Protein AF-A0A920FIK6-F1 (afdb_monomer_lite)

Secondary structure (DSSP, 8-state):
-PPPPP-PPPP--PPPEEEEEEEEEETT--EEETTEEE-S-EEEEEEEE-TTS-EEEEEEEEEEEPPEEEEEEEEEETT--EEETTEEE-SSEEEEEEEE-TTS-EEEEEEEEEEEPPEEEEEEEEEETT--EEETTEEE-S-EEEEEEE--SSS--EEEEEEEEEEPPPPP-------TT--EEETTEEE-S-S--------------

Foldseek 3Di:
DDDDDDDDDDDDDDDAAEAEEEAEDEQPDWDDDANDTDRDFDWDWDWDQDPVRHIYIYIYGYHYHYAAEEEEEDEDEQPDWDCAQNDTDRDFDWGWDWDQDPVGYIHIYIYGYHYDYAAEEEAEDEDEQPDWDDAPNDTDRDFDWGWDWADDPPDDIHIYIYGYHYDYQD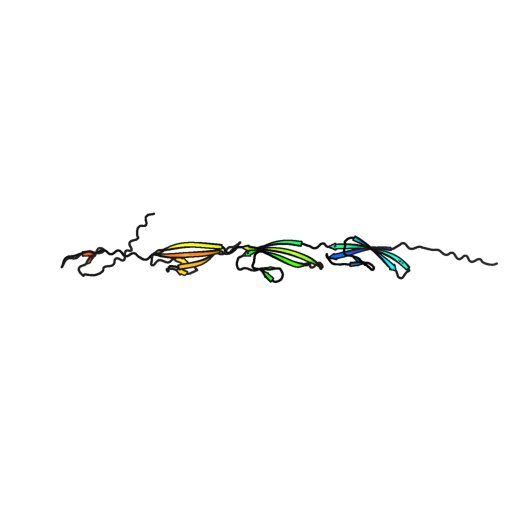DDDDDDDDDQPAFDQDPNDTDRDDDDDDDPPRPPPPPDD

Sequence (209 aa):
MLAIVFVITSLSVDSILMVNDTLSICYGDSALIGSSYYDISGTYNDTTISSAGCDSITYIFLDVQPLSYSLDTIDICYGDSIFLGYGFQSTTGNYLDILTSASGCDSISEIHLNVKPQISHVDSVTICSLDSIYLQGAYRNTTGIYSDTLSSITGCDSILFTHLSVQSVLYGYDTVHACFGDSALVFGTYQQIPGNYYDSQIQLLDVTV

Radius of gyration: 48.15 Å; chains: 1; bounding box: 91×33×167 Å

pLDDT: mean 84.35, std 13.79, range [34.31, 97.69]

Structure (mmCIF, N/CA/C/O backbone):
data_AF-A0A920FIK6-F1
#
_entry.id   AF-A0A920FIK6-F1
#
loop_
_atom_site.group_PDB
_atom_site.id
_atom_site.type_symbol
_atom_site.label_atom_id
_atom_site.label_alt_id
_atom_site.label_comp_id
_atom_site.label_asym_id
_atom_site.label_entity_id
_atom_site.label_seq_id
_atom_site.pdbx_PDB_ins_code
_atom_site.Cartn_x
_atom_site.Cartn_y
_atom_site.Cartn_z
_atom_site.occupancy
_atom_site.B_iso_or_equiv
_atom_site.auth_seq_id
_atom_site.auth_comp_id
_atom_site.auth_asym_id
_atom_site.auth_atom_id
_atom_site.pdbx_PDB_model_num
ATOM 1 N N . MET A 1 1 ? 46.619 22.747 -97.588 1.00 46.31 1 MET A N 1
ATOM 2 C CA . MET A 1 1 ? 47.010 22.989 -96.184 1.00 46.31 1 MET A CA 1
ATOM 3 C C . MET A 1 1 ? 46.091 22.136 -95.322 1.00 46.31 1 MET A C 1
ATOM 5 O O . MET A 1 1 ? 44.907 22.435 -95.275 1.00 46.31 1 MET A O 1
ATOM 9 N N . LEU A 1 2 ? 46.570 21.004 -94.794 1.00 48.12 2 LEU A N 1
ATOM 10 C CA . LEU A 1 2 ? 45.764 20.124 -93.936 1.00 48.12 2 LEU A CA 1
ATOM 11 C C . LEU A 1 2 ? 45.839 20.665 -92.503 1.00 48.12 2 LEU A C 1
ATOM 13 O O . LEU A 1 2 ? 46.938 20.800 -91.969 1.00 48.12 2 LEU A O 1
ATOM 17 N N . ALA A 1 3 ? 44.699 20.998 -91.904 1.00 53.06 3 ALA A N 1
ATOM 18 C CA . ALA A 1 3 ? 44.634 21.374 -90.497 1.00 53.06 3 ALA A CA 1
ATOM 19 C C . ALA A 1 3 ? 44.531 20.099 -89.650 1.00 53.06 3 ALA A C 1
ATOM 21 O O . ALA A 1 3 ? 43.588 19.325 -89.803 1.00 53.06 3 ALA A O 1
ATOM 22 N N . ILE A 1 4 ? 45.512 19.873 -88.777 1.00 69.19 4 ILE A N 1
ATOM 23 C CA . ILE A 1 4 ? 45.443 18.831 -87.751 1.00 69.19 4 ILE A CA 1
ATOM 24 C C . ILE A 1 4 ? 44.557 19.373 -86.630 1.00 69.19 4 ILE A C 1
ATOM 26 O O . ILE A 1 4 ? 44.883 20.387 -86.015 1.00 69.19 4 ILE A O 1
ATOM 30 N N . VAL A 1 5 ? 43.429 18.711 -86.381 1.00 69.62 5 VAL A N 1
ATOM 31 C CA . VAL A 1 5 ? 42.585 18.979 -85.214 1.00 69.62 5 VAL A CA 1
ATOM 32 C C . VAL A 1 5 ? 43.127 18.147 -84.058 1.00 69.62 5 VAL A C 1
ATOM 34 O O . VAL A 1 5 ? 43.121 16.920 -84.119 1.00 69.62 5 VAL A O 1
ATOM 37 N N . PHE A 1 6 ? 43.605 18.812 -83.010 1.00 70.38 6 PHE A N 1
ATOM 38 C CA . PHE A 1 6 ? 43.941 18.155 -81.752 1.00 70.38 6 PHE A CA 1
ATOM 39 C C . PHE A 1 6 ? 42.677 18.051 -80.901 1.00 70.38 6 PHE A C 1
ATOM 41 O O . PHE A 1 6 ? 42.076 19.066 -80.552 1.00 70.38 6 PHE A O 1
ATOM 48 N N . VAL A 1 7 ? 42.275 16.827 -80.565 1.00 77.19 7 VAL A N 1
ATOM 49 C CA . VAL A 1 7 ? 41.270 16.588 -79.526 1.00 77.19 7 VAL A CA 1
ATOM 50 C C . VAL A 1 7 ? 42.015 16.514 -78.201 1.00 77.19 7 VAL A C 1
ATOM 52 O O . VAL A 1 7 ? 42.832 15.619 -77.998 1.00 77.19 7 VAL A O 1
ATOM 55 N N . ILE A 1 8 ? 41.764 17.477 -77.318 1.00 75.06 8 ILE A N 1
ATOM 56 C CA . ILE A 1 8 ? 42.260 17.447 -75.942 1.00 75.06 8 ILE A CA 1
ATOM 57 C C . ILE A 1 8 ? 41.104 16.948 -75.081 1.00 75.06 8 ILE A C 1
ATOM 59 O O . ILE A 1 8 ? 40.060 17.594 -75.013 1.00 75.06 8 ILE A O 1
ATOM 63 N N . THR A 1 9 ? 41.273 15.791 -74.449 1.00 77.00 9 THR A N 1
ATOM 64 C CA . THR A 1 9 ? 40.302 15.249 -73.494 1.00 77.00 9 THR A CA 1
ATOM 65 C C . THR A 1 9 ? 40.820 15.515 -72.087 1.00 77.00 9 THR A C 1
ATOM 67 O O . THR A 1 9 ? 41.886 15.027 -71.718 1.00 77.00 9 THR A O 1
ATOM 70 N N . SER A 1 10 ? 40.090 16.305 -71.303 1.00 74.00 10 SER A N 1
ATOM 71 C CA . SER A 1 10 ? 40.363 16.489 -69.876 1.00 74.00 10 SER A CA 1
ATOM 72 C C . SER A 1 10 ? 39.547 15.485 -69.063 1.00 74.00 10 SER A C 1
ATOM 74 O O . SER A 1 10 ? 38.324 15.460 -69.182 1.00 74.00 10 SER A O 1
ATOM 76 N N . LEU A 1 11 ? 40.217 14.679 -68.240 1.00 75.31 11 LEU A N 1
ATOM 77 C CA . LEU A 1 11 ? 39.599 13.787 -67.259 1.00 75.31 11 LEU A CA 1
ATOM 78 C C . LEU A 1 11 ? 39.617 14.472 -65.888 1.00 75.31 11 LEU A C 1
ATOM 80 O O . LEU A 1 11 ? 40.691 14.812 -65.393 1.00 75.31 11 LEU A O 1
ATOM 84 N N . SER A 1 12 ? 38.450 14.647 -65.274 1.00 71.31 12 SER A N 1
ATOM 85 C CA . SER A 1 12 ? 38.319 14.969 -63.851 1.00 71.31 12 SER A CA 1
ATOM 86 C C . SER A 1 12 ? 37.797 13.741 -63.113 1.00 71.31 12 SER A C 1
ATOM 88 O O . SER A 1 12 ? 36.904 13.056 -63.607 1.00 71.31 12 SER A O 1
ATOM 90 N N . VAL A 1 13 ? 38.372 13.454 -61.949 1.00 70.06 13 VAL A N 1
ATOM 91 C CA . VAL A 1 13 ? 37.896 12.409 -61.040 1.00 70.06 13 VAL A CA 1
ATOM 92 C C . VAL A 1 13 ? 37.261 13.119 -59.857 1.00 70.06 13 VAL A C 1
ATOM 94 O O . VAL A 1 13 ? 37.940 13.893 -59.180 1.00 70.06 13 VAL A O 1
ATOM 97 N N . ASP A 1 14 ? 35.974 12.878 -59.639 1.00 68.00 14 ASP A N 1
ATOM 98 C CA . ASP A 1 14 ? 35.260 13.433 -58.495 1.00 68.00 14 ASP A CA 1
ATOM 99 C C . ASP A 1 14 ? 35.698 12.734 -57.202 1.00 68.00 14 ASP A C 1
ATOM 101 O O . ASP A 1 14 ? 36.048 11.551 -57.182 1.00 68.00 14 ASP A O 1
ATOM 105 N N . SER A 1 15 ? 35.721 13.487 -56.103 1.00 70.00 15 SER A N 1
ATOM 106 C CA . SER A 1 15 ? 36.039 12.952 -54.780 1.00 70.00 15 SER A CA 1
ATOM 107 C C . SER A 1 15 ? 34.902 12.080 -54.253 1.00 70.00 15 SER A C 1
ATOM 109 O O . SER A 1 15 ? 33.733 12.417 -54.434 1.00 70.00 15 SER A O 1
ATOM 111 N N . ILE A 1 16 ? 35.244 11.021 -53.516 1.00 70.31 16 ILE A N 1
ATOM 112 C CA . ILE A 1 16 ? 34.260 10.186 -52.821 1.00 70.31 16 ILE A CA 1
ATOM 113 C C . ILE A 1 16 ? 33.451 11.016 -51.815 1.00 70.31 16 ILE A C 1
ATOM 115 O O . ILE A 1 16 ? 34.015 11.785 -51.031 1.00 70.31 16 ILE A O 1
ATOM 119 N N . LEU A 1 17 ? 32.127 10.864 -51.839 1.00 76.56 17 LEU A N 1
ATOM 120 C CA . LEU A 1 17 ? 31.244 11.503 -50.868 1.00 76.56 17 LEU A CA 1
ATOM 121 C C . LEU A 1 17 ? 31.179 10.640 -49.604 1.00 76.56 17 LEU A C 1
ATOM 123 O O . LEU A 1 17 ? 30.824 9.463 -49.679 1.00 76.56 17 LEU A O 1
ATOM 127 N N . MET A 1 18 ? 31.503 11.235 -48.454 1.00 77.00 18 MET A N 1
ATOM 128 C CA . MET A 1 18 ? 31.360 10.603 -47.140 1.00 77.00 18 MET A CA 1
ATOM 129 C C . MET A 1 18 ? 30.247 11.289 -46.355 1.00 77.00 18 MET A C 1
ATOM 131 O O . MET A 1 18 ? 30.291 12.505 -46.154 1.00 77.00 18 MET A O 1
ATOM 135 N N . VAL A 1 19 ? 29.266 10.508 -45.906 1.00 82.81 19 VAL A N 1
ATOM 136 C CA . VAL A 1 19 ? 28.153 10.979 -45.071 1.00 82.81 19 VAL A CA 1
ATOM 137 C C . VAL A 1 19 ? 28.209 10.251 -43.735 1.00 82.81 19 VAL A C 1
ATOM 139 O O . VAL A 1 19 ? 28.455 9.051 -43.704 1.00 82.81 19 VAL A O 1
ATOM 142 N N . ASN A 1 20 ? 27.983 10.974 -42.640 1.00 85.88 20 ASN A N 1
ATOM 143 C CA . ASN A 1 20 ? 27.848 10.393 -41.308 1.00 85.88 20 ASN A CA 1
ATOM 144 C C . ASN A 1 20 ? 26.383 10.469 -40.887 1.00 85.88 20 ASN A C 1
ATOM 146 O O . ASN A 1 20 ? 25.790 11.546 -40.966 1.00 85.88 20 ASN A O 1
ATOM 150 N N . ASP A 1 21 ? 25.839 9.355 -40.417 1.00 87.94 21 ASP A N 1
ATOM 151 C CA . ASP A 1 21 ? 24.486 9.256 -39.877 1.00 87.94 21 ASP A CA 1
ATOM 152 C C . ASP A 1 21 ? 24.499 8.545 -38.518 1.00 87.94 21 ASP A C 1
ATOM 154 O O . ASP A 1 21 ? 25.433 7.808 -38.187 1.00 87.94 21 ASP A O 1
ATOM 158 N N . THR A 1 22 ? 23.472 8.784 -37.714 1.00 90.19 22 THR A N 1
ATOM 159 C CA . THR A 1 22 ? 23.315 8.197 -36.380 1.00 90.19 22 THR A CA 1
ATOM 160 C C . THR A 1 22 ? 21.971 7.502 -36.290 1.00 90.19 22 THR A C 1
ATOM 162 O O . THR A 1 22 ? 20.936 8.131 -36.509 1.00 90.19 22 THR A O 1
ATOM 165 N N . LEU A 1 23 ? 21.980 6.231 -35.904 1.00 91.06 23 LEU A N 1
ATOM 166 C CA . LEU A 1 23 ? 20.776 5.433 -35.720 1.00 91.06 23 LEU A CA 1
ATOM 167 C C . LEU A 1 23 ? 20.768 4.885 -34.299 1.00 91.06 23 LEU A C 1
ATOM 169 O O . LEU A 1 23 ? 21.773 4.348 -33.847 1.00 91.06 23 LEU A O 1
ATOM 173 N N . SER A 1 24 ? 19.641 5.005 -33.605 1.00 91.44 24 SER A N 1
ATOM 174 C CA . SER A 1 24 ? 19.472 4.442 -32.269 1.00 91.44 24 SER A CA 1
ATOM 175 C C . SER A 1 24 ? 18.361 3.400 -32.280 1.00 91.44 24 SER A C 1
ATOM 177 O O . SER A 1 24 ? 17.312 3.632 -32.884 1.00 91.44 24 SER A O 1
ATOM 179 N N . ILE A 1 25 ? 18.618 2.252 -31.656 1.00 91.69 25 ILE A N 1
ATOM 180 C CA . ILE A 1 25 ? 17.668 1.140 -31.514 1.00 91.69 25 ILE A CA 1
ATOM 181 C C . ILE A 1 25 ? 17.647 0.649 -30.068 1.00 91.69 25 ILE A C 1
ATOM 183 O O . ILE A 1 25 ? 18.573 0.924 -29.304 1.00 91.69 25 ILE A O 1
ATOM 187 N N . CYS A 1 26 ? 16.612 -0.093 -29.690 1.00 90.56 26 CYS A N 1
ATOM 188 C CA . CYS A 1 26 ? 16.473 -0.613 -28.337 1.00 90.56 26 CYS A CA 1
ATOM 189 C C . CYS A 1 26 ? 17.218 -1.935 -28.150 1.00 90.56 26 CYS A C 1
ATOM 191 O O . CYS A 1 26 ? 17.493 -2.665 -29.104 1.00 90.56 26 CYS A O 1
ATOM 193 N N . TYR A 1 27 ? 17.536 -2.269 -26.899 1.00 88.06 27 TYR A N 1
ATOM 194 C CA . TYR A 1 27 ? 18.079 -3.580 -26.564 1.00 88.06 27 TYR A CA 1
ATOM 195 C C . TYR A 1 27 ? 17.144 -4.698 -27.053 1.00 88.06 27 TYR A C 1
ATOM 197 O O . TYR A 1 27 ? 15.976 -4.742 -26.674 1.00 88.06 27 TYR A O 1
ATOM 205 N N . GLY A 1 28 ? 17.678 -5.614 -27.863 1.00 87.81 28 GLY A N 1
ATOM 206 C CA . GLY A 1 28 ? 16.920 -6.717 -28.465 1.00 87.81 28 GLY A CA 1
ATOM 207 C C . GLY A 1 28 ? 16.373 -6.430 -29.869 1.00 87.81 28 GLY A C 1
ATOM 208 O O . GLY A 1 28 ? 15.965 -7.376 -30.544 1.00 87.81 28 GLY A O 1
ATOM 209 N N . ASP A 1 29 ? 16.426 -5.180 -30.335 1.00 91.19 29 ASP A N 1
ATOM 210 C CA . ASP A 1 29 ? 16.104 -4.821 -31.718 1.00 91.19 29 ASP A CA 1
ATOM 211 C C . ASP A 1 29 ? 17.309 -4.996 -32.653 1.00 91.19 29 ASP A C 1
ATOM 213 O O . ASP A 1 29 ? 18.449 -5.203 -32.234 1.00 91.19 29 ASP A O 1
ATOM 217 N N . SER A 1 30 ? 17.055 -4.873 -33.958 1.00 93.38 30 SER A N 1
ATOM 218 C CA . SER A 1 30 ? 18.105 -4.816 -34.974 1.00 93.38 30 SER A CA 1
ATOM 219 C C . SER A 1 30 ? 17.810 -3.760 -36.036 1.00 93.38 30 SER A C 1
ATOM 221 O O . SER A 1 30 ? 16.659 -3.520 -36.408 1.00 93.38 30 SER A O 1
ATOM 223 N N . ALA A 1 31 ? 18.870 -3.142 -36.546 1.00 92.56 31 ALA A N 1
ATOM 224 C CA . ALA A 1 31 ? 18.826 -2.191 -37.645 1.00 92.56 31 ALA A CA 1
ATOM 225 C C . ALA A 1 31 ? 19.321 -2.840 -38.940 1.00 92.56 31 ALA A C 1
ATOM 227 O O . ALA A 1 31 ? 20.362 -3.496 -38.950 1.00 92.56 31 ALA A O 1
ATOM 228 N N . LEU A 1 32 ? 18.608 -2.617 -40.045 1.00 91.75 32 LEU A N 1
ATOM 229 C CA . LEU A 1 32 ? 19.092 -2.976 -41.377 1.00 91.75 32 LEU A CA 1
ATOM 230 C C . LEU A 1 32 ? 20.052 -1.889 -41.875 1.00 91.75 32 LEU A C 1
ATOM 232 O O . LEU A 1 32 ? 19.633 -0.753 -42.093 1.00 91.75 32 LEU A O 1
ATOM 236 N N . ILE A 1 33 ? 21.319 -2.248 -42.081 1.00 90.19 33 ILE A N 1
ATOM 237 C CA . ILE A 1 33 ? 22.345 -1.372 -42.658 1.00 90.19 33 ILE A CA 1
ATOM 238 C C . ILE A 1 33 ? 22.916 -2.072 -43.896 1.00 90.19 33 ILE A C 1
ATOM 240 O O . ILE A 1 33 ? 23.469 -3.173 -43.810 1.00 90.19 33 ILE A O 1
ATOM 244 N N . GLY A 1 34 ? 22.732 -1.466 -45.072 1.00 85.81 34 GLY A N 1
ATOM 245 C CA . GLY A 1 34 ? 22.995 -2.118 -46.352 1.00 85.81 34 GLY A CA 1
ATOM 246 C C . GLY A 1 34 ? 22.129 -3.368 -46.537 1.00 85.81 34 GLY A C 1
ATOM 247 O O . GLY A 1 34 ? 20.912 -3.285 -46.688 1.00 85.81 34 GLY A O 1
ATOM 248 N N . SER A 1 35 ? 22.758 -4.547 -46.539 1.00 86.25 35 SER A N 1
ATOM 249 C CA . SER A 1 35 ? 22.086 -5.853 -46.702 1.00 86.25 35 SER A CA 1
ATOM 250 C C . SER A 1 35 ? 22.110 -6.727 -45.442 1.00 86.25 35 SER A C 1
ATOM 252 O O . SER A 1 35 ? 21.701 -7.887 -45.501 1.00 86.25 35 SER A O 1
ATOM 254 N N . SER A 1 36 ? 22.605 -6.194 -44.322 1.00 91.00 36 SER A N 1
ATOM 255 C CA . SER A 1 36 ? 22.832 -6.945 -43.086 1.00 91.00 36 SER A CA 1
ATOM 256 C C . SER A 1 36 ? 22.111 -6.298 -41.908 1.00 91.00 36 SER A C 1
ATOM 258 O O . SER A 1 36 ? 22.005 -5.075 -41.825 1.00 91.00 36 SER A O 1
ATOM 260 N N . TYR A 1 37 ? 21.631 -7.129 -40.987 1.00 95.06 37 TYR A N 1
ATOM 261 C CA . TYR A 1 37 ? 21.064 -6.677 -39.720 1.00 95.06 37 TYR A CA 1
ATOM 262 C C . TYR A 1 37 ? 22.149 -6.600 -38.650 1.00 95.06 37 TYR A C 1
ATOM 264 O O . TYR A 1 37 ? 22.973 -7.511 -38.540 1.00 95.06 37 TYR A O 1
ATOM 272 N N . TYR A 1 38 ? 22.118 -5.530 -37.862 1.00 94.00 38 TYR A N 1
ATOM 273 C CA . TYR A 1 38 ? 23.041 -5.288 -36.759 1.00 94.00 38 TYR A CA 1
ATOM 274 C C . TYR A 1 38 ? 22.282 -4.947 -35.479 1.00 94.00 38 TYR A C 1
ATOM 276 O O . TYR A 1 38 ? 21.309 -4.195 -35.504 1.00 94.00 38 TYR A O 1
ATOM 284 N N . ASP A 1 39 ? 22.754 -5.503 -34.372 1.00 94.50 39 ASP A N 1
ATOM 285 C CA . ASP A 1 39 ? 22.152 -5.460 -33.035 1.00 94.50 39 ASP A CA 1
ATOM 286 C C . ASP A 1 39 ? 23.175 -5.072 -31.947 1.00 94.50 39 ASP A C 1
ATOM 288 O O . ASP A 1 39 ? 22.902 -5.161 -30.751 1.00 94.50 39 ASP A O 1
ATOM 292 N N . ILE A 1 40 ? 24.372 -4.631 -32.350 1.00 94.62 40 ILE A N 1
ATOM 293 C CA . ILE A 1 40 ? 25.467 -4.230 -31.459 1.00 94.62 40 ILE A CA 1
ATOM 294 C C . ILE A 1 40 ? 25.883 -2.797 -31.798 1.00 94.62 40 ILE A C 1
ATOM 296 O O . ILE A 1 40 ? 26.024 -2.450 -32.969 1.00 94.62 40 ILE A O 1
ATOM 300 N N . SER A 1 41 ? 26.116 -1.965 -30.777 1.00 94.94 41 SER A N 1
ATOM 301 C CA . SER A 1 41 ? 26.589 -0.595 -30.989 1.00 94.94 41 SER A CA 1
ATOM 302 C C . SER A 1 41 ? 27.936 -0.583 -31.709 1.00 94.94 41 SER A C 1
ATOM 304 O O . SER A 1 41 ? 28.869 -1.298 -31.334 1.00 94.94 41 SER A O 1
ATOM 306 N N . GLY A 1 42 ? 28.064 0.261 -32.726 1.00 93.50 42 GLY A N 1
ATOM 307 C CA . GLY A 1 42 ? 29.253 0.281 -33.566 1.00 93.50 42 GLY A CA 1
ATOM 308 C C . GLY A 1 42 ? 29.146 1.252 -34.729 1.00 93.50 42 GLY A C 1
ATOM 309 O O . GLY A 1 42 ? 28.124 1.900 -34.942 1.00 93.50 42 GLY A O 1
ATOM 310 N N . THR A 1 43 ? 30.231 1.357 -35.491 1.00 93.44 43 THR A N 1
ATOM 311 C CA . THR A 1 43 ? 30.242 2.113 -36.743 1.00 93.44 43 THR A CA 1
ATOM 312 C C . THR A 1 43 ? 30.215 1.134 -37.902 1.00 93.44 43 THR A C 1
ATOM 314 O O . THR A 1 43 ? 31.138 0.336 -38.069 1.00 93.44 43 THR A O 1
ATOM 317 N N . TYR A 1 44 ? 29.167 1.223 -38.707 1.00 92.00 44 TYR A N 1
ATOM 318 C CA . TYR A 1 44 ? 28.964 0.415 -39.901 1.00 92.00 44 TYR A CA 1
ATOM 319 C C . TYR A 1 44 ? 29.088 1.295 -41.136 1.00 92.00 44 TYR A C 1
ATOM 321 O O . TYR A 1 44 ? 28.875 2.504 -41.059 1.00 92.00 44 TYR A O 1
ATOM 329 N N . ASN A 1 45 ? 29.455 0.710 -42.270 1.00 87.50 45 ASN A N 1
ATOM 330 C CA . ASN A 1 45 ? 29.497 1.422 -43.535 1.00 87.50 45 ASN A CA 1
ATOM 331 C C . ASN A 1 45 ? 28.543 0.793 -44.546 1.00 87.50 45 ASN A C 1
ATOM 333 O O . ASN A 1 45 ? 28.419 -0.426 -44.630 1.00 87.50 45 ASN A O 1
ATOM 337 N N . ASP A 1 46 ? 27.894 1.646 -45.327 1.00 82.50 46 ASP A N 1
ATOM 338 C CA . ASP A 1 46 ? 27.110 1.238 -46.482 1.00 82.50 46 ASP A CA 1
ATOM 339 C C . ASP A 1 46 ? 27.598 2.003 -47.711 1.00 82.50 46 ASP A C 1
ATOM 341 O O . ASP A 1 46 ? 27.687 3.235 -47.717 1.00 82.50 46 ASP A O 1
ATOM 345 N N . THR A 1 47 ? 27.974 1.255 -48.743 1.00 77.62 47 THR A N 1
ATOM 346 C CA . THR A 1 47 ? 28.396 1.802 -50.031 1.00 77.62 47 THR A CA 1
ATOM 347 C C . THR A 1 47 ? 27.181 1.854 -50.942 1.00 77.62 47 THR A C 1
ATOM 349 O O . THR A 1 47 ? 26.797 0.836 -51.523 1.00 77.62 47 THR A O 1
ATOM 352 N N . THR A 1 48 ? 26.584 3.034 -51.094 1.00 67.38 48 THR A N 1
ATOM 353 C CA . THR A 1 48 ? 25.498 3.228 -52.059 1.00 67.38 48 THR A CA 1
ATOM 354 C C . THR A 1 48 ? 26.057 3.808 -53.355 1.00 67.38 48 THR A C 1
ATOM 356 O O . THR A 1 48 ? 26.776 4.814 -53.369 1.00 67.38 48 THR A O 1
ATOM 359 N N . ILE A 1 49 ? 25.743 3.141 -54.467 1.00 60.84 49 ILE A N 1
ATOM 360 C CA . ILE A 1 49 ? 26.116 3.581 -55.812 1.00 60.84 49 ILE A CA 1
ATOM 361 C C . ILE A 1 49 ? 25.106 4.649 -56.230 1.00 60.84 49 ILE A C 1
ATOM 363 O O . ILE A 1 49 ? 23.914 4.362 -56.370 1.00 60.84 49 ILE A O 1
ATOM 367 N N . SER A 1 50 ? 25.561 5.888 -56.428 1.00 57.25 50 SER A N 1
ATOM 368 C CA . SER A 1 50 ? 24.688 6.930 -56.973 1.00 57.25 50 SER A CA 1
ATOM 369 C C . SER A 1 50 ? 24.324 6.618 -58.429 1.00 57.25 50 SER A C 1
ATOM 371 O O . SER A 1 50 ? 25.098 6.009 -59.170 1.00 57.25 50 SER A O 1
ATOM 373 N N . SER A 1 51 ? 23.165 7.092 -58.893 1.00 54.72 51 SER A N 1
ATOM 374 C CA . SER A 1 51 ? 22.727 6.934 -60.291 1.00 54.72 51 SER A CA 1
ATOM 375 C C . SER A 1 51 ? 23.669 7.585 -61.323 1.00 54.72 51 SER A C 1
ATOM 377 O O . SER A 1 51 ? 23.533 7.323 -62.516 1.00 54.72 51 SER A O 1
ATOM 379 N N . ALA A 1 52 ? 24.633 8.397 -60.871 1.00 59.31 52 ALA A N 1
ATOM 380 C CA . ALA A 1 52 ? 25.685 9.025 -61.669 1.00 59.31 52 ALA A CA 1
ATOM 381 C C . ALA A 1 52 ? 27.000 8.213 -61.731 1.00 59.31 52 ALA A C 1
ATOM 383 O O . ALA A 1 52 ? 27.948 8.649 -62.380 1.00 59.31 52 ALA A O 1
ATOM 384 N N . GLY A 1 53 ? 27.079 7.046 -61.077 1.00 58.41 53 GLY A N 1
ATOM 385 C CA . GLY A 1 53 ? 28.255 6.164 -61.113 1.00 58.41 53 GLY A CA 1
ATOM 386 C C . GLY A 1 53 ? 29.428 6.600 -60.227 1.00 58.41 53 GLY A C 1
ATOM 387 O O . GLY A 1 53 ? 30.493 5.998 -60.308 1.00 58.41 53 GLY A O 1
ATOM 388 N N . CYS A 1 54 ? 29.247 7.624 -59.387 1.00 65.56 54 CYS A N 1
ATOM 389 C CA . CYS A 1 54 ? 30.180 7.941 -58.305 1.00 65.56 54 CYS A CA 1
ATOM 390 C C . CYS A 1 54 ? 29.746 7.203 -57.032 1.00 65.56 54 CYS A C 1
ATOM 392 O O . CYS A 1 54 ? 28.575 7.288 -56.638 1.00 65.56 54 CYS A O 1
ATOM 394 N N . ASP A 1 55 ? 30.680 6.490 -56.407 1.00 70.12 55 ASP A N 1
ATOM 395 C CA . ASP A 1 55 ? 30.447 5.757 -55.164 1.00 70.12 55 ASP A CA 1
ATOM 396 C C . ASP A 1 55 ? 30.318 6.739 -53.988 1.00 70.12 55 ASP A C 1
ATOM 398 O O . ASP A 1 55 ? 31.075 7.708 -53.885 1.00 70.12 55 ASP A O 1
ATOM 402 N N . SER A 1 56 ? 29.368 6.493 -53.085 1.00 74.38 56 SER A N 1
ATOM 403 C CA . SER A 1 56 ? 29.291 7.183 -51.793 1.00 74.38 56 SER A CA 1
ATOM 404 C C . SER A 1 56 ? 29.394 6.177 -50.655 1.00 74.38 56 SER A C 1
ATOM 406 O O . SER A 1 56 ? 28.902 5.052 -50.771 1.00 74.38 56 SER A O 1
ATOM 408 N N . ILE A 1 57 ? 30.060 6.573 -49.571 1.00 82.50 57 ILE A N 1
ATOM 409 C CA . ILE A 1 57 ? 30.173 5.768 -48.352 1.00 82.50 57 ILE A CA 1
ATOM 410 C C . ILE A 1 57 ? 29.413 6.493 -47.249 1.00 82.50 57 ILE A C 1
ATOM 412 O O . ILE A 1 57 ? 29.784 7.603 -46.857 1.00 82.50 57 ILE A O 1
ATOM 416 N N . THR A 1 58 ? 28.379 5.849 -46.726 1.00 85.62 58 THR A N 1
ATOM 417 C CA . THR A 1 58 ? 27.685 6.304 -45.523 1.00 85.62 58 THR A CA 1
ATOM 418 C C . THR A 1 58 ? 28.256 5.561 -44.326 1.00 85.62 58 THR A C 1
ATOM 420 O O . THR A 1 58 ? 28.237 4.333 -44.301 1.00 85.62 58 THR A O 1
ATOM 423 N N . TYR A 1 59 ? 28.757 6.290 -43.333 1.00 88.06 59 TYR A N 1
ATOM 424 C CA . TYR A 1 59 ? 29.107 5.752 -42.024 1.00 88.06 59 TYR A CA 1
ATOM 425 C C . TYR A 1 59 ? 27.919 5.929 -41.085 1.00 88.06 59 TYR A C 1
ATOM 427 O O . TYR A 1 59 ? 27.471 7.049 -40.851 1.00 88.06 59 TYR A O 1
ATOM 435 N N . ILE A 1 60 ? 27.418 4.827 -40.544 1.00 91.38 60 ILE A N 1
ATOM 436 C CA . ILE A 1 60 ? 26.290 4.805 -39.617 1.00 91.38 60 ILE A CA 1
ATOM 437 C C . ILE A 1 60 ? 26.825 4.455 -38.238 1.00 91.38 60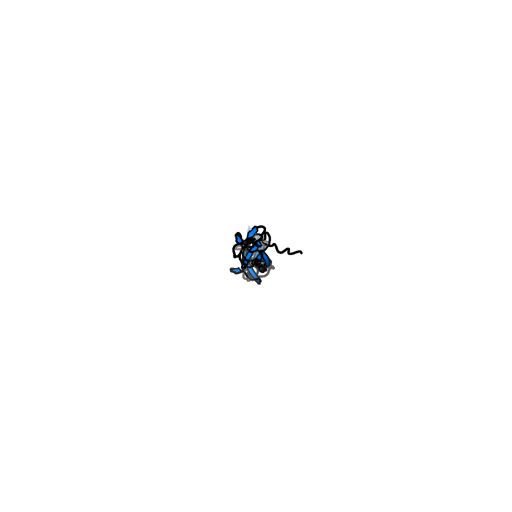 ILE A C 1
ATOM 439 O O . ILE A 1 60 ? 27.370 3.370 -38.025 1.00 91.38 60 ILE A O 1
ATOM 443 N N . PHE A 1 61 ? 26.667 5.380 -37.299 1.00 93.88 61 PHE A N 1
ATOM 444 C CA . PHE A 1 61 ? 26.886 5.130 -35.883 1.00 93.88 61 PHE A CA 1
ATOM 445 C C . PHE A 1 61 ? 25.605 4.530 -35.306 1.00 93.88 61 PHE A C 1
ATOM 447 O O . PHE A 1 61 ? 24.626 5.247 -35.094 1.00 93.88 61 PHE A O 1
ATOM 454 N N . LEU A 1 62 ? 25.608 3.213 -35.102 1.00 94.00 62 LEU A N 1
ATOM 455 C CA . LEU A 1 62 ? 24.519 2.499 -34.450 1.00 94.00 62 LEU A CA 1
ATOM 456 C C . LEU A 1 62 ? 24.712 2.565 -32.933 1.00 94.00 62 LEU A C 1
ATOM 458 O O . LEU A 1 62 ? 25.739 2.116 -32.420 1.00 94.00 62 LEU A O 1
ATOM 462 N N . ASP A 1 63 ? 23.720 3.104 -32.236 1.00 93.06 63 ASP A N 1
ATOM 463 C CA . ASP A 1 63 ? 23.642 3.163 -30.780 1.00 93.06 63 ASP A CA 1
ATOM 464 C C . ASP A 1 63 ? 22.506 2.266 -30.274 1.00 93.06 63 ASP A C 1
ATOM 466 O O . ASP A 1 63 ? 21.325 2.591 -30.407 1.00 93.06 63 ASP A O 1
ATOM 470 N N . VAL A 1 64 ? 22.861 1.115 -29.709 1.00 92.56 64 VAL A N 1
ATOM 471 C CA . VAL A 1 64 ? 21.917 0.200 -29.065 1.00 92.56 64 VAL A CA 1
ATOM 472 C C . VAL A 1 64 ? 21.720 0.643 -27.622 1.00 92.56 64 VAL A C 1
ATOM 474 O O . VAL A 1 64 ? 22.609 0.481 -26.780 1.00 92.56 64 VAL A O 1
ATOM 477 N N . GLN A 1 65 ? 20.549 1.204 -27.334 1.00 89.56 65 GLN A N 1
ATOM 478 C CA . GLN A 1 65 ? 20.204 1.676 -26.001 1.00 89.56 65 GLN A CA 1
ATOM 479 C C . GLN A 1 65 ? 20.078 0.485 -25.046 1.00 89.56 65 GLN A C 1
ATOM 481 O O . GLN A 1 65 ? 19.357 -0.469 -25.352 1.00 89.56 65 GLN A O 1
ATOM 486 N N . PRO A 1 66 ? 20.760 0.506 -23.888 1.00 84.62 66 PRO A N 1
ATOM 487 C CA . PRO A 1 66 ? 20.678 -0.586 -22.933 1.00 84.62 66 PRO A CA 1
ATOM 488 C C . PRO A 1 66 ? 19.270 -0.684 -22.344 1.00 84.62 66 PRO A C 1
ATOM 490 O O . PRO A 1 66 ? 18.571 0.318 -22.184 1.00 84.62 66 PRO A O 1
ATOM 493 N N . LEU A 1 67 ? 18.888 -1.896 -21.944 1.00 85.56 67 LEU A N 1
ATOM 494 C CA . LEU A 1 67 ? 17.669 -2.115 -21.179 1.00 85.56 67 LEU A CA 1
ATOM 495 C C . LEU A 1 67 ? 17.730 -1.322 -19.865 1.00 85.56 67 LEU A C 1
ATOM 497 O O . LEU A 1 67 ? 18.649 -1.501 -19.061 1.00 85.56 67 LEU A O 1
ATOM 501 N N . SER A 1 68 ? 16.749 -0.450 -19.646 1.00 85.81 68 SER A N 1
ATOM 502 C CA . SER A 1 68 ? 16.641 0.311 -18.403 1.00 85.81 68 SER A CA 1
ATOM 503 C C . SER A 1 68 ? 15.978 -0.545 -17.327 1.00 85.81 68 SER A C 1
ATOM 505 O O . SER A 1 68 ? 14.915 -1.117 -17.562 1.00 85.81 68 SER A O 1
ATOM 507 N N . TYR A 1 69 ? 16.609 -0.634 -16.156 1.00 87.31 69 TYR A N 1
ATOM 508 C CA . TYR A 1 69 ? 16.115 -1.402 -15.018 1.00 87.31 69 TYR A CA 1
ATOM 509 C C . TYR A 1 69 ? 16.077 -0.527 -13.762 1.00 87.31 69 TYR A C 1
ATOM 511 O O . TYR A 1 69 ? 17.079 0.111 -13.422 1.00 87.31 69 TYR A O 1
ATOM 519 N N . SER A 1 70 ? 14.932 -0.489 -13.077 1.00 88.69 70 SER A N 1
ATOM 520 C CA . SER A 1 70 ? 14.747 0.252 -11.825 1.00 88.69 70 SER A CA 1
ATOM 521 C C . SER A 1 70 ? 14.263 -0.652 -10.695 1.00 88.69 70 SER A C 1
ATOM 523 O O . SER A 1 70 ? 13.543 -1.620 -10.922 1.00 88.69 70 SER A O 1
ATOM 525 N N . LEU A 1 71 ? 14.670 -0.310 -9.472 1.00 92.19 71 LEU A N 1
ATOM 526 C CA . LEU A 1 71 ? 14.243 -0.959 -8.237 1.00 92.19 71 LEU A CA 1
ATOM 527 C C . LEU A 1 71 ? 13.539 0.066 -7.363 1.00 92.19 71 LEU A C 1
ATOM 529 O O . LEU A 1 71 ? 14.118 1.116 -7.074 1.00 92.19 71 LEU A O 1
ATOM 533 N N . ASP A 1 72 ? 12.330 -0.258 -6.924 1.00 92.44 72 ASP A N 1
ATOM 534 C CA . ASP A 1 72 ? 11.581 0.564 -5.978 1.00 92.44 72 ASP A CA 1
ATOM 535 C C . ASP A 1 72 ? 10.986 -0.289 -4.854 1.00 92.44 72 ASP A C 1
ATOM 537 O O . ASP A 1 72 ? 10.891 -1.517 -4.941 1.00 92.44 72 ASP A O 1
ATOM 541 N N . THR A 1 73 ? 10.614 0.357 -3.756 1.00 95.19 73 THR A N 1
ATOM 542 C CA . THR A 1 73 ? 9.943 -0.280 -2.625 1.00 95.19 73 THR A CA 1
ATOM 543 C C . THR A 1 73 ? 8.707 0.514 -2.257 1.00 95.19 73 THR A C 1
ATOM 545 O O . THR A 1 73 ? 8.784 1.703 -1.953 1.00 95.19 73 THR A O 1
ATOM 548 N N . ILE A 1 74 ? 7.564 -0.167 -2.240 1.00 95.00 74 ILE A N 1
ATOM 549 C CA . ILE A 1 74 ? 6.279 0.429 -1.888 1.00 95.00 74 ILE A CA 1
ATOM 550 C C . ILE A 1 74 ? 5.739 -0.275 -0.651 1.00 95.00 74 ILE A C 1
ATOM 552 O O . ILE A 1 74 ? 5.640 -1.499 -0.612 1.00 95.00 74 ILE A O 1
ATOM 556 N N . ASP A 1 75 ? 5.344 0.515 0.341 1.00 95.38 75 ASP A N 1
ATOM 557 C CA . ASP A 1 75 ? 4.626 0.029 1.510 1.00 95.38 75 ASP A CA 1
ATOM 558 C C . ASP A 1 75 ? 3.118 0.235 1.334 1.00 95.38 75 ASP A C 1
ATOM 560 O O . ASP A 1 75 ? 2.676 1.352 1.055 1.00 95.38 75 ASP A O 1
ATOM 564 N N . ILE A 1 76 ? 2.323 -0.801 1.601 1.00 95.94 76 ILE A N 1
ATOM 565 C CA . ILE A 1 76 ? 0.862 -0.688 1.749 1.00 95.94 76 ILE A CA 1
ATOM 566 C C . ILE A 1 76 ? 0.409 -1.245 3.098 1.00 95.94 76 ILE A C 1
ATOM 568 O O . ILE A 1 76 ? 1.148 -1.983 3.756 1.00 95.94 76 ILE A O 1
ATOM 572 N N . CYS A 1 77 ? -0.800 -0.894 3.528 1.00 95.69 77 CYS A N 1
ATOM 573 C CA . CYS A 1 77 ? -1.370 -1.400 4.769 1.00 95.69 77 CYS A CA 1
ATOM 574 C C . CYS A 1 77 ? -2.100 -2.726 4.569 1.00 95.69 77 CYS A C 1
ATOM 576 O O . CYS A 1 77 ? -2.532 -3.072 3.470 1.00 95.69 77 CYS A O 1
ATOM 578 N N . TYR A 1 78 ? -2.237 -3.493 5.649 1.00 94.19 78 TYR A N 1
ATOM 579 C CA . TYR A 1 78 ? -3.036 -4.710 5.629 1.00 94.19 78 TYR A CA 1
ATOM 580 C C . TYR A 1 78 ? -4.467 -4.416 5.161 1.00 94.19 78 TYR A C 1
ATOM 582 O O . TYR A 1 78 ? -5.144 -3.559 5.724 1.00 94.19 78 TYR A O 1
ATOM 590 N N . GLY A 1 79 ? -4.933 -5.172 4.166 1.00 92.31 79 GLY A N 1
ATOM 591 C CA . GLY A 1 79 ? -6.253 -5.001 3.557 1.00 92.31 79 GLY A CA 1
ATOM 592 C C . GLY A 1 79 ? -6.269 -4.088 2.327 1.00 92.31 79 GLY A C 1
ATOM 593 O O . GLY A 1 79 ? -7.240 -4.142 1.573 1.00 92.31 79 GLY A O 1
ATOM 594 N N . ASP A 1 80 ? -5.199 -3.330 2.079 1.00 95.31 80 ASP A N 1
ATOM 595 C CA . ASP A 1 80 ? -5.059 -2.516 0.872 1.00 95.31 80 ASP A CA 1
ATOM 596 C C . ASP A 1 80 ? -4.523 -3.333 -0.311 1.00 95.31 80 ASP A C 1
ATOM 598 O O . ASP A 1 80 ? -4.056 -4.470 -0.180 1.00 95.31 80 ASP A O 1
ATOM 602 N N . SER A 1 81 ? -4.575 -2.726 -1.498 1.00 96.50 81 SER A N 1
ATOM 603 C CA . SER A 1 81 ? -3.947 -3.266 -2.701 1.00 96.50 81 SER A CA 1
ATOM 604 C C . SER A 1 81 ? -3.423 -2.160 -3.610 1.00 96.50 81 SER A C 1
ATOM 606 O O . SER A 1 81 ? -3.916 -1.031 -3.586 1.00 96.50 81 SER A O 1
ATOM 608 N N . ILE A 1 82 ? -2.437 -2.501 -4.436 1.00 95.44 82 ILE A N 1
ATOM 609 C CA . ILE A 1 82 ? -1.864 -1.621 -5.458 1.00 95.44 82 ILE A CA 1
ATOM 610 C C . ILE A 1 82 ? -1.802 -2.351 -6.799 1.00 95.44 82 ILE A C 1
ATOM 612 O O . ILE A 1 82 ? -1.617 -3.565 -6.842 1.00 95.44 82 ILE A O 1
ATOM 616 N N . PHE A 1 83 ? -1.982 -1.628 -7.903 1.00 93.38 83 PHE A N 1
ATOM 617 C CA . PHE A 1 83 ? -1.884 -2.201 -9.241 1.00 93.38 83 PHE A CA 1
ATOM 618 C C . PHE A 1 83 ? -0.414 -2.314 -9.670 1.00 93.38 83 PHE A C 1
ATOM 620 O O . PHE A 1 83 ? 0.231 -1.294 -9.893 1.00 93.38 83 PHE A O 1
ATOM 627 N N . LEU A 1 84 ? 0.099 -3.543 -9.770 1.00 92.44 84 LEU A N 1
ATOM 628 C CA . LEU A 1 84 ? 1.470 -3.879 -10.170 1.00 92.44 84 LEU A CA 1
ATOM 629 C C . LEU A 1 84 ? 1.462 -5.110 -11.086 1.00 92.44 84 LEU A C 1
ATOM 631 O O . LEU A 1 84 ? 0.755 -6.087 -10.811 1.00 92.44 84 LEU A O 1
ATOM 635 N N . GLY A 1 85 ? 2.265 -5.089 -12.154 1.00 84.19 85 GLY A N 1
ATOM 636 C CA . GLY A 1 85 ? 2.428 -6.243 -13.048 1.00 84.19 85 GLY A 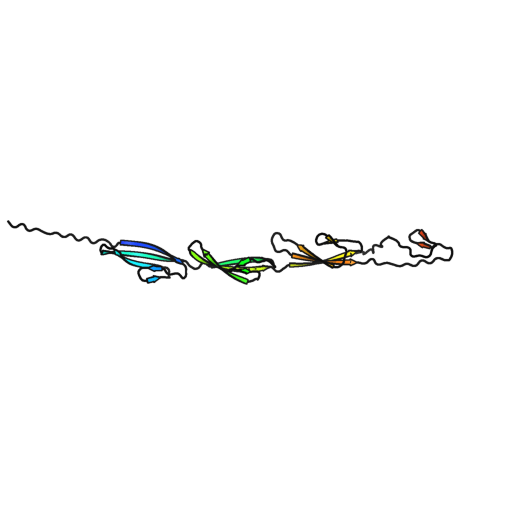CA 1
ATOM 637 C C . GLY A 1 85 ? 1.102 -6.727 -13.645 1.00 84.19 85 GLY A C 1
ATOM 638 O O . GLY A 1 85 ? 0.801 -7.920 -13.620 1.00 84.19 85 GLY A O 1
ATOM 639 N N . TYR A 1 86 ? 0.284 -5.788 -14.136 1.00 85.12 86 TYR A N 1
ATOM 640 C CA . TYR A 1 86 ? -1.036 -6.023 -14.744 1.00 85.12 86 TYR A CA 1
ATOM 641 C C . TYR A 1 86 ? -2.142 -6.547 -13.805 1.00 85.12 86 TYR A C 1
ATOM 643 O O . TYR A 1 86 ? -3.186 -6.997 -14.283 1.00 85.12 86 TYR A O 1
ATOM 651 N N . GLY A 1 87 ? -1.968 -6.468 -12.482 1.00 92.75 87 GLY A N 1
ATOM 652 C CA . GLY A 1 87 ? -2.995 -6.880 -11.522 1.00 92.75 87 GLY A CA 1
ATOM 653 C C . GLY A 1 87 ? -2.927 -6.137 -10.191 1.00 92.75 87 GLY A C 1
ATOM 654 O O . GLY A 1 87 ? -1.925 -5.515 -9.862 1.00 92.75 87 GLY A O 1
ATOM 655 N N . PHE A 1 88 ? -4.004 -6.204 -9.407 1.00 96.25 88 PHE A N 1
ATOM 656 C CA . PHE A 1 88 ? -3.985 -5.714 -8.028 1.00 96.25 88 PHE A CA 1
ATOM 657 C C . PHE A 1 88 ? -3.278 -6.717 -7.120 1.00 96.25 88 PHE A C 1
ATOM 659 O O . PHE A 1 88 ? -3.633 -7.895 -7.093 1.00 96.25 88 PHE A O 1
ATOM 666 N N . GLN A 1 89 ? -2.303 -6.225 -6.365 1.00 97.00 89 GLN A N 1
ATOM 667 C CA . GLN A 1 89 ? -1.466 -6.996 -5.460 1.00 97.00 89 GLN A CA 1
ATOM 668 C C . GLN A 1 89 ? -1.710 -6.552 -4.024 1.00 97.00 89 GLN A C 1
ATOM 670 O O . GLN A 1 89 ? -1.750 -5.357 -3.730 1.00 97.00 89 GLN A O 1
ATOM 675 N N . SER A 1 90 ? -1.857 -7.527 -3.133 1.00 97.06 90 SER A N 1
ATOM 676 C CA . SER A 1 90 ? -2.104 -7.320 -1.700 1.00 97.06 90 SER A CA 1
ATOM 677 C C . SER A 1 90 ? -1.210 -8.211 -0.830 1.00 97.06 90 SER A C 1
ATOM 679 O O . SER A 1 90 ? -1.521 -8.474 0.331 1.00 97.06 90 SER A O 1
ATOM 681 N N . THR A 1 91 ? -0.130 -8.744 -1.402 1.00 96.44 91 THR A N 1
ATOM 682 C CA . THR A 1 91 ? 0.795 -9.674 -0.744 1.00 96.44 91 THR A CA 1
ATOM 683 C C . THR A 1 91 ? 2.223 -9.180 -0.887 1.00 96.44 91 THR A C 1
ATOM 685 O O . THR A 1 91 ? 2.598 -8.698 -1.950 1.00 96.44 91 THR A O 1
ATOM 688 N N . THR A 1 92 ? 3.030 -9.322 0.165 1.00 97.38 92 THR A N 1
ATOM 689 C CA . THR A 1 92 ? 4.449 -8.952 0.113 1.00 97.38 92 THR A CA 1
ATOM 690 C C . THR A 1 92 ? 5.179 -9.793 -0.930 1.00 97.38 92 THR A C 1
ATOM 692 O O . THR A 1 92 ? 5.048 -11.020 -0.936 1.00 97.38 92 THR A O 1
ATOM 695 N N . GLY A 1 93 ? 5.965 -9.149 -1.788 1.00 95.81 93 GLY A N 1
ATOM 696 C CA . GLY A 1 93 ? 6.683 -9.825 -2.863 1.00 95.81 93 GLY A CA 1
ATOM 697 C C . GLY A 1 93 ? 7.320 -8.861 -3.854 1.00 95.81 93 GLY A C 1
ATOM 698 O O . GLY A 1 93 ? 7.156 -7.647 -3.749 1.00 95.81 93 GLY A O 1
ATOM 699 N N . ASN A 1 94 ? 8.046 -9.419 -4.820 1.00 95.31 94 ASN A N 1
ATOM 700 C CA . ASN A 1 94 ? 8.610 -8.653 -5.926 1.00 95.31 94 ASN A CA 1
ATOM 701 C C . ASN A 1 94 ? 7.687 -8.759 -7.135 1.00 95.31 94 ASN A C 1
ATOM 703 O O . ASN A 1 94 ? 7.286 -9.859 -7.525 1.00 95.31 94 ASN A O 1
ATOM 707 N N . TYR A 1 95 ? 7.389 -7.614 -7.732 1.00 94.62 95 TYR A N 1
ATOM 708 C CA . TYR A 1 95 ? 6.527 -7.490 -8.895 1.00 94.62 95 TYR A CA 1
ATOM 709 C C . TYR A 1 95 ? 7.284 -6.778 -10.006 1.00 94.62 95 TYR A C 1
ATOM 711 O O . TYR A 1 95 ? 7.876 -5.728 -9.778 1.00 94.62 95 TYR A O 1
ATOM 719 N N . LEU A 1 96 ? 7.266 -7.361 -11.203 1.00 91.44 96 LEU A N 1
ATOM 720 C CA . LEU A 1 96 ? 7.852 -6.758 -12.394 1.00 91.44 96 LEU A CA 1
ATOM 721 C C . LEU A 1 96 ? 6.771 -6.029 -13.184 1.00 91.44 96 LEU A C 1
ATOM 723 O O . LEU A 1 96 ? 5.691 -6.579 -13.410 1.00 91.44 96 LEU A O 1
ATOM 727 N N . ASP A 1 97 ? 7.095 -4.826 -13.635 1.00 85.00 97 ASP A N 1
ATOM 728 C CA . ASP A 1 97 ? 6.306 -4.065 -14.592 1.00 85.00 97 ASP A CA 1
ATOM 729 C C . ASP A 1 97 ? 7.172 -3.690 -15.797 1.00 85.00 97 ASP A C 1
ATOM 731 O O . ASP A 1 97 ? 8.343 -3.327 -15.646 1.00 85.00 97 ASP A O 1
ATOM 735 N N . ILE A 1 98 ? 6.605 -3.812 -16.996 1.00 80.81 98 ILE A N 1
ATOM 736 C CA . ILE A 1 98 ? 7.274 -3.434 -18.242 1.00 80.81 98 ILE A CA 1
ATOM 737 C C . ILE A 1 98 ? 6.650 -2.123 -18.689 1.00 80.81 98 ILE A C 1
ATOM 739 O O . ILE A 1 98 ? 5.500 -2.077 -19.135 1.00 80.81 98 ILE A O 1
ATOM 743 N N . LEU A 1 99 ? 7.419 -1.050 -18.554 1.00 75.19 99 LEU A N 1
ATOM 744 C CA . LEU A 1 99 ? 6.989 0.282 -18.933 1.00 75.19 99 LEU A CA 1
ATOM 745 C C . LEU A 1 99 ? 7.544 0.583 -20.324 1.00 75.19 99 LEU A C 1
ATOM 747 O O . LEU A 1 99 ? 8.747 0.743 -20.517 1.00 75.19 99 LEU A O 1
ATOM 751 N N . THR A 1 100 ? 6.657 0.697 -21.307 1.00 68.12 100 THR A N 1
ATOM 752 C CA . THR A 1 100 ? 7.009 1.230 -22.628 1.00 68.12 100 THR A CA 1
ATOM 753 C C . THR A 1 100 ? 7.339 2.715 -22.463 1.00 68.12 100 THR A C 1
ATOM 755 O O . THR A 1 100 ? 6.439 3.511 -22.160 1.00 68.12 100 THR A O 1
ATOM 758 N N . SER A 1 101 ? 8.604 3.123 -22.611 1.00 63.75 101 SER A N 1
ATOM 759 C CA . SER A 1 101 ? 8.938 4.548 -22.516 1.00 63.75 101 SER A CA 1
ATOM 760 C C . SER A 1 101 ? 8.364 5.312 -23.713 1.00 63.75 101 SER A C 1
ATOM 762 O O . SER A 1 101 ? 8.304 4.805 -24.833 1.00 63.75 101 SER A O 1
ATOM 764 N N . ALA A 1 102 ? 7.992 6.579 -23.509 1.00 57.28 102 ALA A N 1
ATOM 765 C CA . ALA A 1 102 ? 7.542 7.455 -24.595 1.00 57.28 102 ALA A CA 1
ATOM 766 C C . ALA A 1 102 ? 8.622 7.683 -25.680 1.00 57.28 102 ALA A C 1
ATOM 768 O O . ALA A 1 102 ? 8.317 8.199 -26.753 1.00 57.28 102 ALA A O 1
ATOM 769 N N . SER A 1 103 ? 9.873 7.306 -25.395 1.00 62.69 103 SER A N 1
ATOM 770 C CA . SER A 1 103 ? 11.031 7.386 -26.289 1.00 62.69 103 SER A CA 1
ATOM 771 C C . SER A 1 103 ? 11.247 6.117 -27.127 1.00 62.69 103 SER A C 1
ATOM 773 O O . SER A 1 103 ? 12.154 6.103 -27.952 1.00 62.69 103 SER A O 1
ATOM 775 N N . GLY A 1 104 ? 10.416 5.083 -26.956 1.00 71.88 104 GLY A N 1
ATOM 776 C CA . GLY A 1 104 ? 10.366 3.900 -27.823 1.00 71.88 104 GLY A CA 1
ATOM 777 C C . GLY A 1 104 ? 11.019 2.641 -27.255 1.00 71.88 104 GLY A C 1
ATOM 778 O O . GLY A 1 104 ? 10.620 1.556 -27.656 1.00 71.88 104 GLY A O 1
ATOM 779 N N . CYS A 1 105 ? 11.950 2.759 -26.302 1.00 82.06 105 CYS A N 1
ATOM 780 C CA . CYS A 1 105 ? 12.553 1.592 -25.654 1.00 82.06 105 CYS A CA 1
ATOM 781 C C . CYS A 1 105 ? 11.832 1.206 -24.368 1.00 82.06 105 CYS A C 1
ATOM 783 O O . CYS A 1 105 ? 11.475 2.070 -23.558 1.00 82.06 105 CYS A O 1
ATOM 785 N N . ASP A 1 106 ? 11.648 -0.097 -24.191 1.00 83.12 106 ASP A N 1
ATOM 786 C CA . ASP A 1 106 ? 11.037 -0.678 -23.005 1.00 83.12 106 ASP A CA 1
ATOM 787 C C . ASP A 1 106 ? 11.982 -0.577 -21.802 1.00 83.12 106 ASP A C 1
ATOM 789 O O . ASP A 1 106 ? 13.209 -0.679 -21.921 1.00 83.12 106 ASP A O 1
ATOM 793 N N . SER A 1 107 ? 11.405 -0.383 -20.621 1.00 85.19 107 SER A N 1
ATOM 794 C CA . SER A 1 107 ? 12.104 -0.489 -19.346 1.00 85.19 107 SER A CA 1
ATOM 795 C C . SER A 1 107 ? 11.433 -1.519 -18.448 1.00 85.19 107 SER A C 1
ATOM 797 O O . SER A 1 107 ? 10.237 -1.792 -18.557 1.00 85.19 107 SER A O 1
ATOM 799 N N . ILE A 1 108 ? 12.225 -2.103 -17.553 1.00 87.69 108 ILE A N 1
ATOM 800 C CA . ILE A 1 108 ? 11.748 -3.017 -16.519 1.00 87.69 108 ILE A CA 1
ATOM 801 C C . ILE A 1 108 ? 11.808 -2.287 -15.182 1.00 87.69 108 ILE A C 1
ATOM 803 O O . ILE A 1 108 ? 12.864 -1.802 -14.774 1.00 87.69 108 ILE A O 1
ATOM 807 N N . SER A 1 109 ? 10.684 -2.238 -14.480 1.00 89.75 109 SER A N 1
ATOM 808 C CA . SER A 1 109 ? 10.624 -1.793 -13.094 1.00 89.75 109 SER A CA 1
ATOM 809 C C . SER A 1 109 ? 10.343 -2.988 -12.195 1.00 89.75 109 SER A C 1
ATOM 811 O O . SER A 1 109 ? 9.339 -3.675 -12.367 1.00 89.75 109 SER A O 1
ATOM 813 N N . GLU A 1 110 ? 11.236 -3.255 -11.247 1.00 92.62 110 GLU A N 1
ATOM 814 C CA . GLU A 1 110 ? 11.006 -4.227 -10.185 1.00 92.62 110 GLU A CA 1
ATOM 815 C C . GLU A 1 110 ? 10.612 -3.501 -8.899 1.00 92.62 110 GLU A C 1
ATOM 817 O O . GLU A 1 110 ? 11.362 -2.692 -8.352 1.00 92.62 110 GLU A O 1
ATOM 822 N N . ILE A 1 111 ? 9.415 -3.808 -8.412 1.00 95.06 111 ILE A N 1
ATOM 823 C CA . ILE A 1 111 ? 8.830 -3.201 -7.224 1.00 95.06 111 ILE A CA 1
ATOM 824 C C . ILE A 1 111 ? 8.768 -4.258 -6.131 1.00 95.06 111 ILE A C 1
ATOM 826 O O . ILE A 1 111 ? 8.065 -5.265 -6.256 1.00 95.06 111 ILE A O 1
ATOM 830 N N . HIS A 1 112 ? 9.479 -4.012 -5.035 1.00 96.50 112 HIS A N 1
ATOM 831 C CA . HIS A 1 112 ? 9.292 -4.757 -3.800 1.00 96.50 112 HIS A CA 1
ATOM 832 C C . HIS A 1 112 ? 8.086 -4.181 -3.053 1.00 96.50 112 HIS A C 1
ATOM 834 O O . HIS A 1 112 ? 8.152 -3.092 -2.480 1.00 96.50 112 HIS A O 1
ATOM 840 N N . LEU A 1 113 ? 6.967 -4.899 -3.075 1.00 97.00 113 LEU A N 1
ATOM 841 C CA . LEU A 1 113 ? 5.785 -4.548 -2.298 1.00 97.00 113 LEU A CA 1
ATOM 842 C C . LEU A 1 113 ? 5.933 -5.107 -0.886 1.00 97.00 113 LEU A C 1
ATOM 844 O O . LEU A 1 113 ? 6.073 -6.318 -0.713 1.00 97.00 113 LEU A O 1
ATOM 848 N N . ASN A 1 114 ? 5.830 -4.242 0.116 1.00 97.25 114 ASN A N 1
ATOM 849 C CA . ASN A 1 114 ? 5.812 -4.613 1.522 1.00 97.25 114 ASN A CA 1
ATOM 850 C C . ASN A 1 114 ? 4.437 -4.312 2.138 1.00 97.25 114 ASN A C 1
ATOM 852 O O . ASN A 1 114 ? 4.021 -3.161 2.265 1.00 97.25 114 ASN A O 1
ATOM 856 N N . VAL A 1 115 ? 3.715 -5.362 2.531 1.00 97.25 115 VAL A N 1
ATOM 857 C CA . VAL A 1 115 ? 2.413 -5.241 3.198 1.00 97.25 115 VAL A CA 1
ATOM 858 C C . VAL A 1 115 ? 2.631 -5.179 4.704 1.00 97.25 115 VAL A C 1
ATOM 860 O O . VAL A 1 115 ? 2.988 -6.175 5.341 1.00 97.25 115 VAL A O 1
ATOM 863 N N . LYS A 1 116 ? 2.408 -4.000 5.288 1.00 95.00 116 LYS A N 1
ATOM 864 C CA . LYS A 1 116 ? 2.514 -3.786 6.733 1.00 95.00 116 LYS A CA 1
ATOM 865 C C . LYS A 1 116 ? 1.439 -4.606 7.452 1.00 95.00 116 LYS A C 1
ATOM 867 O O . LYS A 1 116 ? 0.275 -4.558 7.051 1.00 95.00 116 LYS A O 1
ATOM 872 N N . PRO A 1 117 ? 1.798 -5.355 8.510 1.00 91.81 117 PRO A N 1
ATOM 873 C CA . PRO A 1 117 ? 0.840 -6.180 9.229 1.00 91.81 117 PRO A CA 1
ATOM 874 C C . PRO A 1 117 ? -0.226 -5.317 9.906 1.00 91.81 117 PRO A C 1
ATOM 876 O O . PRO A 1 117 ? 0.020 -4.166 10.268 1.00 91.81 117 PRO A O 1
ATOM 879 N N . GLN A 1 118 ? -1.402 -5.901 10.126 1.00 92.06 118 GLN A N 1
ATOM 880 C CA . GLN A 1 118 ? -2.423 -5.279 10.957 1.00 92.06 118 GLN A CA 1
ATOM 881 C C . GLN A 1 118 ? -1.911 -5.158 12.395 1.00 92.06 118 GLN A C 1
ATOM 883 O O . GLN A 1 118 ? -1.475 -6.142 12.994 1.00 92.06 118 GLN A O 1
ATOM 888 N N . ILE A 1 119 ? -1.980 -3.950 12.951 1.00 91.81 119 ILE A N 1
ATOM 889 C CA . ILE A 1 119 ? -1.611 -3.683 14.341 1.00 91.81 119 ILE A CA 1
ATOM 890 C C . ILE A 1 119 ? -2.883 -3.695 15.185 1.00 91.81 119 ILE A C 1
ATOM 892 O O . ILE A 1 119 ? -3.870 -3.045 14.837 1.00 91.81 119 ILE A O 1
ATOM 896 N N . SER A 1 120 ? -2.853 -4.409 16.309 1.00 93.62 120 SER A N 1
ATOM 897 C CA . SER A 1 120 ? -3.952 -4.417 17.271 1.00 93.62 120 SER A CA 1
ATOM 898 C C . SER A 1 120 ? -3.472 -4.291 18.712 1.00 93.62 120 SER A C 1
ATOM 900 O O . SER A 1 120 ? -2.477 -4.912 19.088 1.00 93.62 120 SER A O 1
ATOM 902 N N . HIS A 1 121 ? -4.227 -3.556 19.523 1.00 93.62 121 HIS A N 1
ATOM 903 C CA . HIS A 1 121 ? -4.012 -3.384 20.958 1.00 93.62 121 HIS A CA 1
ATOM 904 C C . HIS A 1 121 ? -5.198 -3.930 21.750 1.00 93.62 121 HIS A C 1
ATOM 906 O O . HIS A 1 121 ? -6.322 -3.938 21.255 1.00 93.62 121 HIS A O 1
ATOM 912 N N . VAL A 1 122 ? -4.944 -4.391 22.976 1.00 95.88 122 VAL A N 1
ATOM 913 C CA . VAL A 1 122 ? -5.984 -4.874 23.888 1.00 95.88 122 VAL A CA 1
ATOM 914 C C . VAL A 1 122 ? -5.870 -4.126 25.207 1.00 95.88 122 VAL A C 1
ATOM 916 O O . VAL A 1 122 ? -4.862 -4.256 25.897 1.00 95.88 122 VAL A O 1
ATOM 919 N N . ASP A 1 123 ? -6.930 -3.410 25.561 1.00 95.00 123 ASP A N 1
ATOM 920 C CA . ASP A 1 123 ? -7.100 -2.738 26.844 1.00 95.00 123 ASP A CA 1
ATOM 921 C C . ASP A 1 123 ? -8.197 -3.418 27.659 1.00 95.00 123 ASP A C 1
ATOM 923 O O . ASP A 1 123 ? -9.137 -4.003 27.121 1.00 95.00 123 ASP A O 1
ATOM 927 N N . SER A 1 124 ? -8.092 -3.339 28.982 1.00 96.25 124 SER A N 1
ATOM 928 C CA . SER A 1 124 ? -9.099 -3.865 29.905 1.00 96.25 124 SER A CA 1
ATOM 929 C C . SER A 1 124 ? -9.570 -2.766 30.841 1.00 96.25 124 SER A C 1
ATOM 931 O O . SER A 1 124 ? -8.759 -2.113 31.494 1.00 96.25 124 SER A O 1
ATOM 933 N N . VAL A 1 125 ? -10.886 -2.579 30.921 1.00 95.06 125 VAL A N 1
ATOM 934 C CA . VAL A 1 125 ? -11.515 -1.569 31.776 1.00 95.06 125 VAL A CA 1
ATOM 935 C C . VAL A 1 125 ? -12.603 -2.232 32.605 1.00 95.06 125 VAL A C 1
ATOM 937 O O . VAL A 1 125 ? -13.399 -3.016 32.091 1.00 95.06 125 VAL A O 1
ATOM 940 N N . THR A 1 126 ? -12.644 -1.908 33.895 1.00 95.19 126 THR A N 1
ATOM 941 C CA . THR A 1 126 ? -13.718 -2.341 34.793 1.00 95.19 126 THR A CA 1
ATOM 942 C C . THR A 1 126 ? -14.514 -1.129 35.250 1.00 95.19 126 THR A C 1
ATOM 944 O O . THR A 1 126 ? -13.925 -0.131 35.657 1.00 95.19 126 THR A O 1
ATOM 947 N N . ILE A 1 127 ? -15.839 -1.222 35.171 1.00 93.00 127 ILE A N 1
ATOM 948 C CA . ILE A 1 127 ? -16.771 -0.208 35.678 1.00 93.00 127 ILE A CA 1
ATOM 949 C C . ILE A 1 127 ? -17.695 -0.828 36.727 1.00 93.00 127 ILE A C 1
ATOM 951 O O . ILE A 1 127 ? -17.939 -2.040 36.712 1.00 93.00 127 ILE A O 1
ATOM 955 N N . CYS A 1 128 ? -18.230 -0.006 37.628 1.00 90.31 128 CYS A N 1
ATOM 956 C CA . CYS A 1 128 ? -19.245 -0.454 38.571 1.00 90.31 128 CYS A CA 1
ATOM 957 C C . CYS A 1 128 ? -20.592 -0.643 37.863 1.00 90.31 128 CYS A C 1
ATOM 959 O O . CYS A 1 128 ? -20.886 -0.050 36.823 1.00 90.31 128 CYS A O 1
ATOM 961 N N . SER A 1 129 ? -21.454 -1.470 38.441 1.00 86.00 129 SER A N 1
ATOM 962 C CA . SER A 1 129 ? -22.854 -1.553 38.035 1.00 86.00 129 SER A CA 1
ATOM 963 C C . SER A 1 129 ? -23.513 -0.174 38.081 1.00 86.00 129 SER A C 1
ATOM 965 O O . SER A 1 129 ? -23.330 0.549 39.057 1.00 86.00 129 SER A O 1
ATOM 967 N N . LEU A 1 130 ? -24.344 0.121 37.079 1.00 86.19 130 LEU A N 1
ATOM 968 C CA . LEU A 1 130 ? -25.008 1.414 36.845 1.00 86.19 130 LEU A CA 1
ATOM 969 C C . LEU A 1 130 ? -24.108 2.526 36.276 1.00 86.19 130 LEU A C 1
ATOM 971 O O . LEU A 1 130 ? -24.652 3.539 35.839 1.00 86.19 130 LEU A O 1
ATOM 975 N N . ASP A 1 131 ? -22.791 2.321 36.175 1.00 91.94 131 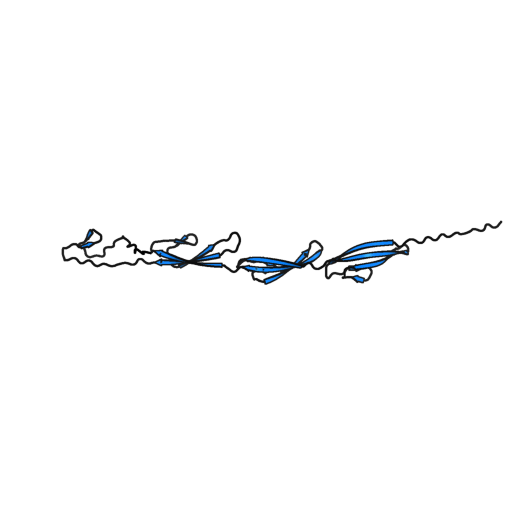ASP A N 1
ATOM 976 C CA . ASP A 1 131 ? -21.912 3.220 35.423 1.00 91.94 131 ASP A CA 1
ATOM 977 C C . ASP A 1 131 ? -21.943 2.918 33.917 1.00 91.94 131 ASP A C 1
ATOM 979 O O . ASP A 1 131 ? -22.487 1.911 33.447 1.00 91.94 131 ASP A O 1
ATOM 983 N N . SER A 1 132 ? -21.340 3.813 33.133 1.00 94.06 132 SER A N 1
ATOM 984 C CA . SER A 1 132 ? -21.114 3.598 31.706 1.00 94.06 132 SER A CA 1
ATOM 985 C C . SER A 1 132 ? -19.807 4.230 31.236 1.00 94.06 132 SER A C 1
ATOM 987 O O . SER A 1 132 ? -19.333 5.208 31.812 1.00 94.06 132 SER A O 1
ATOM 989 N N . ILE A 1 133 ? -19.246 3.684 30.159 1.00 94.88 133 ILE A N 1
ATOM 990 C CA . ILE A 1 133 ? -18.054 4.204 29.480 1.00 94.88 133 ILE A CA 1
ATOM 991 C C . ILE A 1 133 ? -18.346 4.425 27.996 1.00 94.88 133 ILE A C 1
ATOM 993 O O . ILE A 1 133 ? -19.106 3.673 27.392 1.00 94.88 133 ILE A O 1
ATOM 997 N N . TYR A 1 134 ? -17.763 5.461 27.396 1.00 95.44 134 TYR A N 1
ATOM 998 C CA . TYR A 1 134 ? -17.936 5.754 25.975 1.00 95.44 134 TYR A CA 1
ATOM 999 C C . TYR A 1 134 ? -16.959 4.933 25.123 1.00 95.44 134 TYR A C 1
ATOM 1001 O O . TYR A 1 134 ? -15.751 5.137 25.213 1.00 95.44 134 TYR A O 1
ATOM 1009 N N . LEU A 1 135 ? -17.479 4.008 24.309 1.00 95.19 135 LEU A N 1
ATOM 1010 C CA . LEU A 1 135 ? -16.713 3.112 23.431 1.00 95.19 135 LEU A CA 1
ATOM 1011 C C . LEU A 1 135 ? -17.430 2.960 22.079 1.00 95.19 135 LEU A C 1
ATOM 1013 O O . LEU A 1 135 ? -18.653 2.784 22.045 1.00 95.19 135 LEU A O 1
ATOM 1017 N N . GLN A 1 136 ? -16.685 2.982 20.964 1.00 91.50 136 GLN A N 1
ATOM 1018 C CA . GLN A 1 136 ? -17.227 2.853 19.597 1.00 91.50 136 GLN A CA 1
ATOM 1019 C C . GLN A 1 136 ? -18.358 3.851 19.274 1.00 91.50 136 GLN A C 1
ATOM 1021 O O . GLN A 1 136 ? -19.365 3.497 18.656 1.00 91.50 136 GLN A O 1
ATOM 1026 N N . GLY A 1 137 ? -18.255 5.089 19.757 1.00 91.25 137 GLY A N 1
ATOM 1027 C CA . GLY A 1 137 ? -19.266 6.116 19.490 1.00 91.25 137 GLY A CA 1
ATOM 1028 C C . GLY A 1 137 ? -20.549 6.031 20.332 1.00 91.25 137 GLY A C 1
ATOM 1029 O O . GLY A 1 137 ? -21.510 6.739 20.034 1.00 91.25 137 GLY A O 1
ATOM 1030 N N . ALA A 1 138 ? -20.607 5.184 21.368 1.00 95.19 138 ALA A N 1
ATOM 1031 C CA . ALA A 1 138 ? -21.766 5.084 22.259 1.00 95.19 138 ALA A CA 1
ATOM 1032 C C . ALA A 1 138 ? -21.372 4.772 23.712 1.00 95.19 138 ALA A C 1
ATOM 1034 O O . ALA A 1 138 ? -20.328 4.184 23.980 1.00 95.19 138 ALA A O 1
ATOM 1035 N N . TYR A 1 139 ? -22.240 5.116 24.667 1.00 96.69 139 TYR A N 1
ATOM 1036 C CA . TYR A 1 139 ? -22.078 4.694 26.060 1.00 96.69 139 TYR A CA 1
ATOM 1037 C C . TYR A 1 139 ? -22.429 3.211 26.229 1.00 96.69 139 TYR A C 1
ATOM 1039 O O . TYR A 1 139 ? -23.481 2.751 25.779 1.00 96.69 139 TYR A O 1
ATOM 1047 N N . ARG A 1 140 ? -21.540 2.465 26.886 1.00 96.38 140 ARG A N 1
ATOM 1048 C CA . ARG A 1 140 ? -21.631 1.025 27.141 1.00 96.38 140 ARG A CA 1
ATOM 1049 C C . ARG A 1 140 ? -21.659 0.760 28.639 1.00 96.38 140 ARG A C 1
ATOM 1051 O O . ARG A 1 140 ? -20.883 1.339 29.392 1.00 96.38 140 ARG A O 1
ATOM 1058 N N . ASN A 1 141 ? -22.552 -0.131 29.047 1.00 95.25 141 ASN A N 1
ATOM 1059 C CA . ASN A 1 141 ? -22.764 -0.548 30.435 1.00 95.25 141 ASN A CA 1
ATOM 1060 C C . ASN A 1 141 ? -22.915 -2.075 30.559 1.00 95.25 141 ASN A C 1
ATOM 1062 O O . ASN A 1 141 ? -23.440 -2.579 31.549 1.00 95.25 141 ASN A O 1
ATOM 1066 N N . THR A 1 142 ? -22.479 -2.817 29.540 1.00 95.06 142 THR A N 1
ATOM 1067 C CA . THR A 1 142 ? -22.540 -4.277 29.480 1.00 95.06 142 THR A CA 1
ATOM 1068 C C . THR A 1 142 ? -21.154 -4.852 29.221 1.00 95.06 142 THR A C 1
ATOM 1070 O O . THR A 1 142 ? -20.416 -4.360 28.363 1.00 95.06 142 THR A O 1
ATOM 1073 N N . THR A 1 143 ? -20.815 -5.914 29.956 1.00 96.88 143 THR A N 1
ATOM 1074 C CA . THR A 1 143 ? -19.567 -6.665 29.780 1.00 96.88 143 THR A CA 1
ATOM 1075 C C . THR A 1 143 ? -19.452 -7.168 28.344 1.00 96.88 143 THR A C 1
ATOM 1077 O O . THR A 1 143 ? -20.411 -7.717 27.797 1.00 96.88 143 THR A O 1
ATOM 1080 N N . GLY A 1 144 ? -18.283 -6.997 27.734 1.00 96.06 144 GLY A N 1
ATOM 1081 C CA . GLY A 1 144 ? -18.058 -7.383 26.345 1.00 96.06 144 GLY A CA 1
ATOM 1082 C C . GLY A 1 144 ? -16.719 -6.905 25.801 1.00 96.06 144 GLY A C 1
ATOM 1083 O O . GLY A 1 144 ? -15.950 -6.245 26.497 1.00 96.06 144 GLY A O 1
ATOM 1084 N N . ILE A 1 145 ? -16.454 -7.251 24.543 1.00 97.06 145 ILE A N 1
ATOM 1085 C CA . ILE A 1 145 ? -15.288 -6.779 23.794 1.00 97.06 145 ILE A CA 1
ATOM 1086 C C . ILE A 1 145 ? -15.778 -5.762 22.767 1.00 97.06 145 ILE A C 1
ATOM 1088 O O . ILE A 1 145 ? -16.648 -6.072 21.953 1.00 97.06 145 ILE A O 1
ATOM 1092 N N . TYR A 1 146 ? -15.213 -4.562 22.811 1.00 96.75 146 TYR A N 1
ATOM 1093 C CA . TYR A 1 146 ? -15.528 -3.460 21.906 1.00 96.75 146 TYR A CA 1
ATOM 1094 C C . TYR A 1 146 ? -14.286 -3.134 21.072 1.00 96.75 146 TYR A C 1
ATOM 1096 O O . TYR A 1 146 ? -13.206 -3.009 21.629 1.00 96.75 146 TYR A O 1
ATOM 1104 N N . SER A 1 147 ? -14.417 -3.020 19.752 1.00 95.94 147 SER A N 1
ATOM 1105 C CA . SER A 1 147 ? -13.315 -2.744 18.818 1.00 95.94 147 SER A CA 1
ATOM 1106 C C . SER A 1 147 ? -13.412 -1.348 18.197 1.00 95.94 147 SER A C 1
ATOM 1108 O O . SER A 1 147 ? -14.403 -1.052 17.528 1.00 95.94 147 SER A O 1
ATOM 1110 N N . ASP A 1 148 ? -12.392 -0.520 18.351 1.00 93.81 148 ASP A N 1
ATOM 1111 C CA . ASP A 1 148 ? -12.285 0.788 17.701 1.00 93.81 148 ASP A CA 1
ATOM 1112 C C . ASP A 1 148 ? -11.122 0.809 16.702 1.00 93.81 148 ASP A C 1
ATOM 1114 O O . ASP A 1 148 ? -10.158 0.054 16.845 1.00 93.81 148 ASP A O 1
ATOM 1118 N N . THR A 1 149 ? -11.206 1.665 15.690 1.00 92.50 149 THR A N 1
ATOM 1119 C CA . THR A 1 149 ? -10.128 1.904 14.721 1.00 92.50 149 THR A CA 1
ATOM 1120 C C . THR A 1 149 ? -9.424 3.205 15.067 1.00 92.50 149 THR A C 1
ATOM 1122 O O . THR A 1 149 ? -10.034 4.272 15.070 1.00 92.50 149 THR A O 1
ATOM 1125 N N . LEU A 1 150 ? -8.127 3.119 15.349 1.00 89.94 150 LEU A N 1
ATOM 1126 C CA . LEU A 1 150 ? -7.276 4.271 15.612 1.00 89.94 150 LEU A CA 1
ATOM 1127 C C . LEU A 1 150 ? -6.562 4.660 14.320 1.00 89.94 150 LEU A C 1
ATOM 1129 O O . LEU A 1 150 ? -5.645 3.957 13.879 1.00 89.94 150 LEU A O 1
ATOM 1133 N N . SER A 1 151 ? -6.990 5.777 13.732 1.00 87.88 151 SER A N 1
ATOM 1134 C CA . SER A 1 151 ? -6.441 6.245 12.464 1.00 87.88 151 SER A CA 1
ATOM 1135 C C . SER A 1 151 ? -5.080 6.909 12.613 1.00 87.88 151 SER A C 1
ATOM 1137 O O . SER A 1 151 ? -4.853 7.708 13.527 1.00 87.88 151 SER A O 1
ATOM 1139 N N . SER A 1 152 ? -4.179 6.601 11.683 1.00 87.75 152 SER A N 1
ATOM 1140 C CA . SER A 1 152 ? -2.849 7.204 11.617 1.00 87.75 152 SER A CA 1
ATOM 1141 C C . SER A 1 152 ? -2.760 8.219 10.478 1.00 87.75 152 SER A C 1
ATOM 1143 O O . SER A 1 152 ? -3.284 8.008 9.392 1.00 87.75 152 SER A O 1
ATOM 1145 N N . ILE A 1 153 ? -2.070 9.341 10.708 1.00 81.25 153 ILE A N 1
ATOM 1146 C CA . ILE A 1 153 ? -1.866 10.378 9.677 1.00 81.25 153 ILE A CA 1
ATOM 1147 C C . ILE A 1 153 ? -0.771 9.961 8.682 1.00 81.25 153 ILE A C 1
ATOM 1149 O O . ILE A 1 153 ? -0.787 10.377 7.527 1.00 81.25 153 ILE A O 1
ATOM 1153 N N . THR A 1 154 ? 0.202 9.163 9.123 1.00 79.44 154 THR A N 1
ATOM 1154 C CA . THR A 1 154 ? 1.416 8.839 8.352 1.00 79.44 154 THR A CA 1
ATOM 1155 C C . THR A 1 154 ? 1.683 7.337 8.242 1.00 79.44 154 THR A C 1
ATOM 1157 O O . THR A 1 154 ? 2.780 6.928 7.862 1.00 79.44 154 THR A O 1
ATOM 1160 N N . GLY A 1 155 ? 0.708 6.492 8.574 1.00 85.62 155 GLY A N 1
ATOM 1161 C CA . GLY A 1 155 ? 0.881 5.043 8.568 1.00 85.62 155 GLY A CA 1
ATOM 1162 C C . GLY A 1 155 ? -0.438 4.288 8.550 1.00 85.62 155 GLY A C 1
ATOM 1163 O O . GLY A 1 155 ? -1.484 4.862 8.278 1.00 85.62 155 GLY A O 1
ATOM 1164 N N . CYS A 1 156 ? -0.365 2.994 8.842 1.00 91.75 156 CYS A N 1
ATOM 1165 C CA . CYS A 1 156 ? -1.536 2.131 8.864 1.00 91.75 156 CYS A CA 1
ATOM 1166 C C . CYS A 1 156 ? -2.355 2.332 10.131 1.00 91.75 156 CYS A C 1
ATOM 1168 O O . CYS A 1 156 ? -1.798 2.505 11.219 1.00 91.75 156 CYS A O 1
ATOM 1170 N N . ASP A 1 157 ? -3.669 2.257 9.970 1.00 93.12 157 ASP A N 1
ATOM 1171 C CA . ASP A 1 157 ? -4.608 2.265 11.079 1.00 93.12 157 ASP A CA 1
ATOM 1172 C C . ASP A 1 157 ? -4.400 1.025 11.957 1.00 93.12 157 ASP A C 1
ATOM 1174 O O . ASP A 1 157 ? -3.989 -0.047 11.496 1.00 93.12 157 ASP A O 1
ATOM 1178 N N . SER A 1 158 ? -4.682 1.177 13.246 1.00 93.38 158 SER A N 1
ATOM 1179 C CA . SER A 1 158 ? -4.637 0.074 14.209 1.00 93.38 158 SER A CA 1
ATOM 1180 C C . SER A 1 158 ? -6.018 -0.196 14.787 1.00 93.38 158 SER A C 1
ATOM 1182 O O . SER A 1 158 ? -6.900 0.661 14.746 1.00 93.38 158 SER A O 1
ATOM 1184 N N . ILE A 1 159 ? -6.218 -1.398 15.321 1.00 94.44 159 ILE A N 1
ATOM 1185 C CA . ILE A 1 159 ? -7.471 -1.783 15.977 1.00 94.44 159 ILE A CA 1
ATOM 1186 C C . ILE A 1 159 ? -7.254 -1.843 17.488 1.00 94.44 159 ILE A C 1
ATOM 1188 O O . ILE A 1 159 ? -6.412 -2.598 17.969 1.00 94.44 159 ILE A O 1
ATOM 1192 N N . LEU A 1 160 ? -8.032 -1.085 18.250 1.00 95.00 160 LEU A N 1
ATOM 1193 C CA . LEU A 1 160 ? -8.069 -1.159 19.705 1.00 95.00 160 LEU A CA 1
ATOM 1194 C C . LEU A 1 160 ? -9.240 -2.033 20.151 1.00 95.00 160 LEU A C 1
ATOM 1196 O O . LEU A 1 160 ? -10.393 -1.701 19.900 1.00 95.00 160 LEU A O 1
ATOM 1200 N N . PHE A 1 161 ? -8.959 -3.121 20.858 1.00 96.69 161 PHE A N 1
ATOM 1201 C CA . PHE A 1 161 ? -9.965 -3.929 21.536 1.00 96.69 161 PHE A CA 1
ATOM 1202 C C . PHE A 1 161 ? -10.034 -3.542 23.01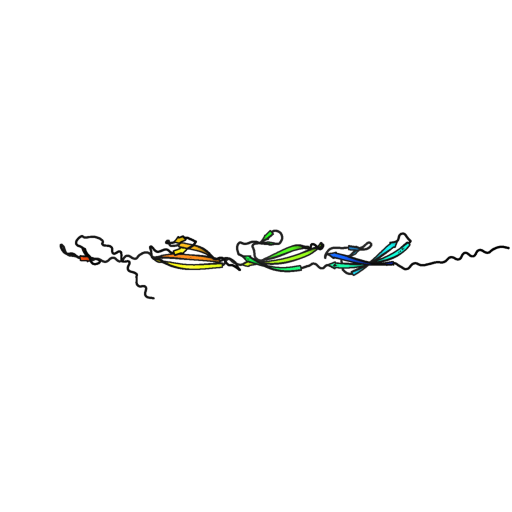2 1.00 96.69 161 PHE A C 1
ATOM 1204 O O . PHE A 1 161 ? -9.058 -3.678 23.740 1.00 96.69 161 PHE A O 1
ATOM 1211 N N . THR A 1 162 ? -11.195 -3.113 23.487 1.00 97.19 162 THR A N 1
ATOM 1212 C CA . THR A 1 162 ? -11.463 -2.855 24.902 1.00 97.19 162 THR A CA 1
ATOM 1213 C C . THR A 1 162 ? -12.307 -3.979 25.484 1.00 97.19 162 THR A C 1
ATOM 1215 O O . THR A 1 162 ? -13.464 -4.172 25.103 1.00 97.19 162 THR A O 1
ATOM 1218 N N . HIS A 1 163 ? -11.740 -4.710 26.438 1.00 97.69 163 HIS A N 1
ATOM 1219 C CA . HIS A 1 163 ? -12.443 -5.679 27.268 1.00 97.69 163 HIS A CA 1
ATOM 1220 C C . HIS A 1 163 ? -13.096 -4.932 28.432 1.00 97.69 163 HIS A C 1
ATOM 1222 O O . HIS A 1 163 ? -12.425 -4.535 29.386 1.00 97.69 163 HIS A O 1
ATOM 1228 N N . LEU A 1 164 ? -14.407 -4.723 28.345 1.00 96.88 164 LEU A N 1
ATOM 1229 C CA . LEU A 1 164 ? -15.191 -4.102 29.404 1.00 96.88 164 LEU A CA 1
ATOM 1230 C C . LEU A 1 164 ? -15.708 -5.177 30.358 1.00 96.88 164 LEU A C 1
ATOM 1232 O O . LEU A 1 164 ? -16.404 -6.096 29.926 1.00 96.88 164 LEU A O 1
ATOM 1236 N N . SER A 1 165 ? -15.421 -5.021 31.647 1.00 96.06 165 SER A N 1
ATOM 1237 C CA . SER A 1 165 ? -16.006 -5.806 32.734 1.00 96.06 165 SER A CA 1
ATOM 1238 C C . SER A 1 165 ? -16.911 -4.921 33.587 1.00 96.06 165 SER A C 1
ATOM 1240 O O . SER A 1 165 ? -16.496 -3.857 34.041 1.00 96.06 165 SER A O 1
ATOM 1242 N N . VAL A 1 166 ? -18.155 -5.342 33.809 1.00 94.69 166 VAL A N 1
ATOM 1243 C CA . VAL A 1 166 ? -19.096 -4.642 34.692 1.00 94.69 166 VAL A CA 1
ATOM 1244 C C . VAL A 1 166 ? -19.201 -5.408 35.999 1.00 94.69 166 VAL A C 1
ATOM 1246 O O . VAL A 1 166 ? -19.699 -6.537 36.030 1.00 94.69 166 VAL A O 1
ATOM 1249 N N . GLN A 1 167 ? -18.726 -4.799 37.080 1.00 90.56 167 GLN A N 1
ATOM 1250 C CA . GLN A 1 167 ? -18.773 -5.401 38.404 1.00 90.56 167 GLN A CA 1
ATOM 1251 C C . GLN A 1 167 ? -20.185 -5.280 38.984 1.00 90.56 167 GLN A C 1
ATOM 1253 O O . GLN A 1 167 ? -20.757 -4.193 39.044 1.00 90.56 167 GLN A O 1
ATOM 1258 N N . SER A 1 168 ? -20.760 -6.400 39.419 1.00 80.56 168 SE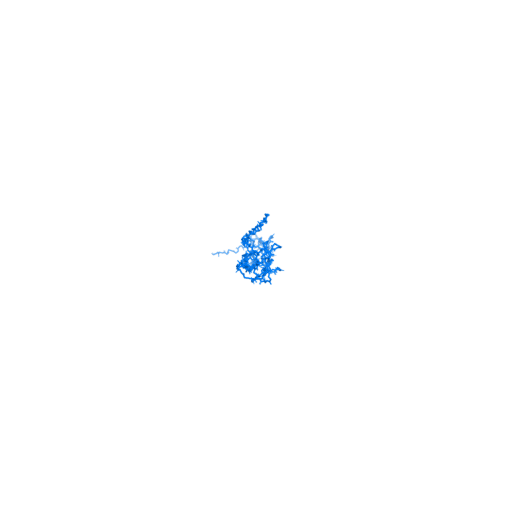R A N 1
ATOM 1259 C CA . SER A 1 168 ? -22.065 -6.413 40.083 1.00 80.56 168 SER A CA 1
ATOM 1260 C C . SER A 1 168 ? -22.002 -5.743 41.456 1.00 80.56 168 SER A C 1
ATOM 1262 O O . SER A 1 168 ? -21.014 -5.916 42.173 1.00 80.56 168 SER A O 1
ATOM 1264 N N . VAL A 1 169 ? -23.088 -5.077 41.866 1.00 74.44 169 VAL A N 1
ATOM 1265 C CA . VAL A 1 169 ? -23.261 -4.653 43.264 1.00 74.44 169 VAL A CA 1
ATOM 1266 C C . VAL A 1 169 ? -23.183 -5.886 44.165 1.00 74.44 169 VAL A C 1
ATOM 1268 O O . VAL A 1 169 ? -23.890 -6.870 43.936 1.00 74.44 169 VAL A O 1
ATOM 1271 N N . LEU A 1 170 ? -22.347 -5.830 45.201 1.00 69.25 170 LEU A N 1
ATOM 1272 C CA . LEU A 1 170 ? -22.396 -6.791 46.296 1.00 69.25 170 LEU A CA 1
ATOM 1273 C C . LEU A 1 170 ? -23.389 -6.271 47.343 1.00 69.25 170 LEU A C 1
ATOM 1275 O O . LEU A 1 170 ? -23.200 -5.183 47.880 1.00 69.25 170 LEU A O 1
ATOM 1279 N N . TYR A 1 171 ? -24.439 -7.037 47.639 1.00 68.69 171 TYR A N 1
ATOM 1280 C CA . TYR A 1 171 ? -25.350 -6.717 48.738 1.00 68.69 171 TYR A CA 1
ATOM 1281 C C . TYR A 1 171 ? -24.827 -7.322 50.045 1.00 68.69 171 TYR A C 1
ATOM 1283 O O . TYR A 1 171 ? -24.579 -8.526 50.116 1.00 68.69 171 TYR A O 1
ATOM 1291 N N . GLY A 1 172 ? -24.687 -6.495 51.082 1.00 69.00 172 GLY A N 1
ATOM 1292 C CA . GLY A 1 172 ? -24.540 -6.951 52.463 1.00 69.00 172 GLY A CA 1
ATOM 1293 C C . GLY A 1 172 ? -25.913 -7.088 53.118 1.00 69.00 172 GLY A C 1
ATOM 1294 O O . GLY A 1 172 ? -26.750 -6.199 52.977 1.00 69.00 172 GLY A O 1
ATOM 1295 N N . TYR A 1 173 ? -26.154 -8.192 53.825 1.00 72.38 173 TYR A N 1
ATOM 1296 C CA . TYR A 1 173 ? -27.355 -8.371 54.642 1.00 72.38 173 TYR A CA 1
ATOM 1297 C C . TYR A 1 173 ? -26.963 -8.273 56.114 1.00 72.38 173 TYR A C 1
ATOM 1299 O O . TYR A 1 173 ? -26.096 -9.020 56.563 1.00 72.38 173 TYR A O 1
ATOM 1307 N N . ASP A 1 174 ? -27.614 -7.378 56.853 1.00 77.56 174 ASP A N 1
ATOM 1308 C CA . ASP A 1 174 ? -27.538 -7.317 58.312 1.00 77.56 174 ASP A CA 1
ATOM 1309 C C . ASP A 1 174 ? -28.924 -7.596 58.904 1.00 77.56 174 ASP A C 1
ATOM 1311 O O . ASP A 1 174 ? -29.952 -7.224 58.328 1.00 77.56 174 ASP A O 1
ATOM 1315 N N . THR A 1 175 ? -28.961 -8.287 60.040 1.00 82.50 175 THR A N 1
ATOM 1316 C CA . THR A 1 175 ? -30.201 -8.682 60.713 1.00 82.50 175 THR A CA 1
ATOM 1317 C C . THR A 1 175 ? -30.266 -8.055 62.095 1.00 82.50 175 THR A C 1
ATOM 1319 O O . THR A 1 175 ? -29.548 -8.462 63.009 1.00 82.50 175 THR A O 1
ATOM 1322 N N . VAL A 1 176 ? -31.193 -7.117 62.277 1.00 84.69 176 VAL A N 1
ATOM 1323 C CA . VAL A 1 176 ? -31.478 -6.507 63.579 1.00 84.69 176 VAL A CA 1
ATOM 1324 C C . VAL A 1 176 ? -32.716 -7.164 64.186 1.00 84.69 176 VAL A C 1
ATOM 1326 O O . VAL A 1 176 ? -33.735 -7.323 63.518 1.00 84.69 176 VAL A O 1
ATOM 1329 N N . HIS A 1 177 ? -32.631 -7.545 65.460 1.00 86.12 177 HIS A N 1
ATOM 1330 C CA . HIS A 1 177 ? -33.734 -8.156 66.201 1.00 86.12 177 HIS A CA 1
ATOM 1331 C C . HIS A 1 177 ? -34.321 -7.154 67.199 1.00 86.12 177 HIS A C 1
ATOM 1333 O O . HIS A 1 177 ? -33.579 -6.491 67.922 1.00 86.12 177 HIS A O 1
ATOM 1339 N N . ALA A 1 178 ? -35.651 -7.081 67.268 1.00 87.81 178 ALA A N 1
ATOM 1340 C CA . ALA A 1 178 ? -36.390 -6.338 68.286 1.00 87.81 178 ALA A CA 1
ATOM 1341 C C . ALA A 1 178 ? -37.411 -7.256 68.969 1.00 87.81 178 ALA A C 1
ATOM 1343 O O . ALA A 1 178 ? -37.934 -8.190 68.354 1.00 87.81 178 ALA A O 1
ATOM 1344 N N . CYS A 1 179 ? -37.688 -6.997 70.246 1.00 89.75 179 CYS A N 1
ATOM 1345 C CA . CYS A 1 179 ? -38.718 -7.705 71.000 1.00 89.75 179 CYS A CA 1
ATOM 1346 C C . CYS A 1 179 ? -40.124 -7.211 70.617 1.00 89.75 179 CYS A C 1
ATOM 1348 O O . CYS A 1 179 ? -40.296 -6.155 70.010 1.00 89.75 179 CYS A O 1
ATOM 1350 N N . PHE A 1 180 ? -41.156 -7.974 70.985 1.00 90.38 180 PHE A N 1
ATOM 1351 C CA . PHE A 1 180 ? -42.546 -7.594 70.722 1.00 90.38 180 PHE A CA 1
ATOM 1352 C C . PHE A 1 180 ? -42.899 -6.265 71.409 1.00 90.38 180 PHE A C 1
ATOM 1354 O O . PHE A 1 180 ? -42.855 -6.174 72.634 1.00 90.38 180 PHE A O 1
ATOM 1361 N N . GLY A 1 181 ? -43.284 -5.263 70.614 1.00 86.44 181 GLY A N 1
ATOM 1362 C CA . GLY A 1 181 ? -43.629 -3.917 71.087 1.00 86.44 181 GLY A CA 1
ATOM 1363 C C . GLY A 1 181 ? -42.469 -2.916 71.075 1.00 86.44 181 GLY A C 1
ATOM 1364 O O . GLY A 1 181 ? -42.722 -1.722 71.227 1.00 86.44 181 GLY A O 1
ATOM 1365 N N . ASP A 1 182 ? -41.236 -3.371 70.835 1.00 91.44 182 ASP A N 1
ATOM 1366 C CA . ASP A 1 182 ? -40.064 -2.504 70.710 1.00 91.44 182 ASP A CA 1
ATOM 1367 C C . ASP A 1 182 ? -39.837 -2.064 69.257 1.00 91.44 182 ASP A C 1
ATOM 1369 O O . ASP A 1 182 ? -40.326 -2.669 68.300 1.00 91.44 182 ASP A O 1
ATOM 1373 N N . SER A 1 183 ? -39.047 -1.003 69.090 1.00 89.00 183 SER A N 1
ATOM 1374 C CA . SER A 1 183 ? -38.571 -0.535 67.789 1.00 89.00 183 SER A CA 1
ATOM 1375 C C . SER A 1 183 ? -37.071 -0.766 67.618 1.00 89.00 183 SER A C 1
ATOM 1377 O O . SER A 1 183 ? -36.301 -0.451 68.526 1.00 89.00 183 SER A O 1
ATOM 1379 N N . ALA A 1 184 ? -36.644 -1.214 66.438 1.00 89.31 184 ALA A N 1
ATOM 1380 C CA . ALA A 1 184 ? -35.234 -1.282 66.049 1.00 89.31 184 ALA A CA 1
ATOM 1381 C C . ALA A 1 184 ? -34.806 -0.009 65.304 1.00 89.31 184 ALA A C 1
ATOM 1383 O O . ALA A 1 184 ? -35.544 0.473 64.447 1.00 89.31 184 ALA A O 1
ATOM 1384 N N . LEU A 1 185 ? -33.613 0.522 65.586 1.00 87.38 185 LEU A N 1
ATOM 1385 C CA . LEU A 1 185 ? -33.030 1.604 64.788 1.00 87.38 185 LEU A CA 1
ATOM 1386 C C . LEU A 1 185 ? -32.422 1.021 63.504 1.00 87.38 185 LEU A C 1
ATOM 1388 O O . LEU A 1 185 ? -31.448 0.277 63.569 1.00 87.38 185 LEU A O 1
ATOM 1392 N N . VAL A 1 186 ? -32.978 1.382 62.349 1.00 86.38 186 VAL A N 1
ATOM 1393 C CA . VAL A 1 186 ? -32.524 0.959 61.018 1.00 86.38 186 VAL A CA 1
ATOM 1394 C C . VAL A 1 186 ? -32.317 2.210 60.159 1.00 86.38 186 VAL A C 1
ATOM 1396 O O . VAL A 1 186 ? -33.237 3.013 59.989 1.00 86.38 186 VAL A O 1
ATOM 1399 N N . PHE A 1 187 ? -31.087 2.425 59.680 1.00 83.88 187 PHE A N 1
ATOM 1400 C CA . PHE A 1 187 ? -30.681 3.594 58.873 1.00 83.88 187 PHE A CA 1
ATOM 1401 C C . PHE A 1 187 ? -31.127 4.953 59.456 1.00 83.88 187 PHE A C 1
ATOM 1403 O O . PHE A 1 187 ? -31.619 5.831 58.754 1.00 83.88 187 PHE A O 1
ATOM 1410 N N . GLY A 1 188 ? -31.007 5.120 60.779 1.00 83.19 188 GLY A N 1
ATOM 1411 C CA . GLY A 1 188 ? -31.373 6.364 61.472 1.00 83.19 188 GLY A CA 1
ATOM 1412 C C . GLY A 1 188 ? -32.870 6.539 61.763 1.00 83.19 188 GLY A C 1
ATOM 1413 O O . GLY A 1 188 ? -33.258 7.560 62.330 1.00 83.19 188 GLY A O 1
ATOM 1414 N N . THR A 1 189 ? -33.709 5.550 61.437 1.00 84.69 189 THR A N 1
ATOM 1415 C CA . THR A 1 189 ? -35.158 5.566 61.708 1.00 84.69 189 THR A CA 1
ATOM 1416 C C . THR A 1 189 ? -35.587 4.370 62.557 1.00 84.69 189 THR A C 1
ATOM 1418 O O . THR A 1 189 ? -35.075 3.267 62.390 1.00 84.69 189 THR A O 1
ATOM 1421 N N . TYR A 1 190 ? -36.517 4.573 63.492 1.00 90.31 190 TYR A N 1
ATOM 1422 C CA . TYR A 1 190 ? -37.044 3.491 64.328 1.00 90.31 190 TYR A CA 1
ATOM 1423 C C . TYR A 1 190 ? -38.163 2.736 63.607 1.00 90.31 190 TYR A C 1
ATOM 1425 O O . TYR A 1 190 ? -39.167 3.332 63.221 1.00 90.31 190 TYR A O 1
ATOM 1433 N N . GLN A 1 191 ? -37.998 1.422 63.464 1.00 90.19 191 GLN A N 1
ATOM 1434 C CA . GLN A 1 191 ? -38.912 0.527 62.759 1.00 90.19 191 GLN A CA 1
ATOM 1435 C C . GLN A 1 191 ? -39.595 -0.437 63.734 1.00 90.19 191 GLN A C 1
ATOM 1437 O O . GLN A 1 191 ? -38.942 -1.002 64.609 1.00 90.19 191 GLN A O 1
ATOM 1442 N N . GLN A 1 192 ? -40.907 -0.629 63.575 1.00 89.00 192 GLN A N 1
ATOM 1443 C CA . GLN A 1 192 ? -41.735 -1.517 64.417 1.00 89.00 192 GLN A CA 1
ATOM 1444 C C . GLN A 1 192 ? -42.422 -2.637 63.621 1.00 89.00 192 GLN A C 1
ATOM 1446 O O . GLN A 1 192 ? -43.025 -3.538 64.201 1.00 89.00 192 GLN A O 1
ATOM 1451 N N . ILE A 1 193 ? -42.354 -2.586 62.289 1.00 87.06 193 ILE A N 1
ATOM 1452 C CA . ILE A 1 193 ? -42.987 -3.562 61.401 1.00 87.06 193 ILE A CA 1
ATOM 1453 C C . ILE A 1 193 ? -41.901 -4.514 60.878 1.00 87.06 193 ILE A C 1
ATOM 1455 O O . ILE A 1 193 ? -40.866 -4.041 60.405 1.00 87.06 193 ILE A O 1
ATOM 1459 N N . PRO A 1 194 ? -42.093 -5.844 60.928 1.00 86.44 194 PRO A N 1
ATOM 1460 C CA . PRO A 1 194 ? -41.177 -6.778 60.281 1.00 86.44 194 PRO A CA 1
ATOM 1461 C C . PRO A 1 194 ? -41.121 -6.537 58.767 1.00 86.44 194 PRO A C 1
ATOM 1463 O O . PRO A 1 194 ? -42.159 -6.474 58.108 1.00 86.44 194 PRO A O 1
ATOM 1466 N N . GLY A 1 195 ? -39.918 -6.421 58.208 1.00 84.25 195 GLY A N 1
ATOM 1467 C CA . GLY A 1 195 ? -39.729 -6.187 56.779 1.00 84.25 195 GLY A CA 1
ATOM 1468 C C . GLY A 1 195 ? -38.264 -6.028 56.389 1.00 84.25 195 GLY A C 1
ATOM 1469 O O . GLY A 1 195 ? -37.392 -5.902 57.246 1.00 84.25 195 GLY A O 1
ATOM 1470 N N . ASN A 1 196 ? -38.013 -6.026 55.079 1.00 83.25 196 ASN A N 1
ATOM 1471 C CA . ASN A 1 196 ? -36.707 -5.684 54.528 1.00 83.25 196 ASN A CA 1
ATOM 1472 C C . ASN A 1 196 ? -36.637 -4.169 54.344 1.00 83.25 196 ASN A C 1
ATOM 1474 O O . ASN A 1 196 ? -37.438 -3.593 53.605 1.00 83.25 196 ASN A O 1
ATOM 1478 N N . TYR A 1 197 ? -35.669 -3.544 55.000 1.00 83.25 197 TYR A N 1
ATOM 1479 C CA . TYR A 1 197 ? -35.371 -2.127 54.852 1.00 83.25 197 TYR A CA 1
ATOM 1480 C C . TYR A 1 197 ? -34.103 -1.998 54.009 1.00 83.25 197 TYR A C 1
ATOM 1482 O O . TYR A 1 197 ? -33.120 -2.687 54.272 1.00 83.25 197 TYR A O 1
ATOM 1490 N N . TYR A 1 198 ? -34.133 -1.140 52.991 1.00 76.69 198 TYR A N 1
ATOM 1491 C CA . TYR A 1 198 ? -33.012 -0.923 52.077 1.00 76.69 198 TYR A CA 1
ATOM 1492 C C . TYR A 1 198 ? -32.452 0.479 52.292 1.00 76.69 198 TYR A C 1
ATOM 1494 O O . TYR A 1 198 ? -33.208 1.450 52.240 1.00 76.69 198 TYR A O 1
ATOM 1502 N N . ASP A 1 199 ? -31.142 0.579 52.503 1.00 70.94 199 ASP A N 1
ATOM 1503 C CA . ASP A 1 199 ? -30.430 1.847 52.404 1.00 70.94 199 ASP A CA 1
ATOM 1504 C C . ASP A 1 199 ? -29.972 2.048 50.959 1.00 70.94 199 ASP A C 1
ATOM 1506 O O . ASP A 1 199 ? -29.395 1.152 50.341 1.00 70.94 199 ASP A O 1
ATOM 1510 N N . SER A 1 200 ? -30.247 3.222 50.402 1.00 61.28 200 SER A N 1
ATOM 1511 C CA . SER A 1 200 ? -29.719 3.633 49.100 1.00 61.28 200 SER A CA 1
ATOM 1512 C C . SER A 1 200 ? -28.261 4.099 49.170 1.00 61.28 200 SER A C 1
ATOM 1514 O O . SER A 1 200 ? -27.691 4.447 48.135 1.00 61.28 200 SER A O 1
ATOM 1516 N N . GLN A 1 201 ? -27.647 4.147 50.358 1.00 59.16 201 GLN A N 1
ATOM 1517 C CA . GLN A 1 201 ? -26.223 4.436 50.493 1.00 59.16 201 GLN A CA 1
ATOM 1518 C C . GLN A 1 201 ? -25.413 3.214 50.067 1.00 59.16 201 GLN A C 1
ATOM 1520 O O . GLN A 1 201 ? -25.131 2.299 50.837 1.00 59.16 201 GLN A O 1
ATOM 1525 N N . ILE A 1 202 ? -25.051 3.218 48.785 1.00 54.09 202 ILE A N 1
ATOM 1526 C CA . ILE A 1 202 ? -23.979 2.405 48.223 1.00 54.09 202 ILE A CA 1
ATOM 1527 C C . ILE A 1 202 ? -22.777 2.554 49.159 1.00 54.09 202 ILE A C 1
ATOM 1529 O O . ILE A 1 202 ? -22.173 3.625 49.231 1.00 54.09 202 ILE A O 1
ATOM 1533 N N . GLN A 1 203 ? -22.437 1.491 49.888 1.00 49.88 203 GLN A N 1
ATOM 1534 C CA . GLN A 1 203 ? -21.114 1.378 50.478 1.00 49.88 203 GLN A CA 1
ATOM 1535 C C . GLN A 1 203 ? -20.148 1.361 49.296 1.00 49.88 203 GLN A C 1
ATOM 1537 O O . GLN A 1 203 ? -19.986 0.348 48.614 1.00 49.88 203 GLN A O 1
ATOM 1542 N N . LEU A 1 204 ? -19.544 2.517 49.016 1.00 42.88 204 LEU A N 1
ATOM 1543 C CA . LEU A 1 204 ? -18.251 2.552 48.363 1.00 42.88 204 LEU A CA 1
ATOM 1544 C C . LEU A 1 204 ? -17.378 1.642 49.223 1.00 42.88 204 LEU A C 1
ATOM 1546 O O . LEU A 1 204 ? -17.079 1.973 50.370 1.00 42.88 204 LEU A O 1
ATOM 1550 N N . LEU A 1 205 ? -17.052 0.453 48.716 1.00 41.78 205 LEU A N 1
ATOM 1551 C CA . LEU A 1 205 ? -15.877 -0.230 49.220 1.00 41.78 205 LEU A CA 1
ATOM 1552 C C . LEU A 1 205 ? -14.747 0.785 49.059 1.00 41.78 205 LEU A C 1
ATOM 1554 O O . LEU A 1 205 ? -14.392 1.130 47.931 1.00 41.78 205 LEU A O 1
ATOM 1558 N N . ASP A 1 206 ? -14.233 1.283 50.180 1.00 40.56 206 ASP A N 1
ATOM 1559 C CA . ASP A 1 206 ? -12.925 1.914 50.239 1.00 40.56 206 ASP A CA 1
ATOM 1560 C C . ASP A 1 206 ? -11.921 0.885 49.711 1.00 40.56 206 ASP A C 1
ATOM 1562 O O . ASP A 1 206 ? -11.403 0.039 50.441 1.00 40.56 206 ASP A O 1
ATOM 1566 N N . VAL A 1 207 ? -11.674 0.919 48.404 1.00 34.31 207 VAL A N 1
ATOM 1567 C CA . VAL A 1 207 ? -10.478 0.334 47.815 1.00 34.31 207 VAL A CA 1
ATOM 1568 C C . VAL A 1 207 ? -9.375 1.344 48.093 1.00 34.31 207 VAL A C 1
ATOM 1570 O O . VAL A 1 207 ? -9.090 2.229 47.289 1.00 34.31 207 VAL A O 1
ATOM 1573 N N . THR A 1 208 ? -8.798 1.260 49.289 1.00 35.41 208 THR A N 1
ATOM 1574 C CA . THR A 1 208 ? -7.511 1.894 49.566 1.00 35.41 208 THR A CA 1
ATOM 1575 C C . THR A 1 208 ? -6.465 1.271 48.642 1.00 35.41 208 THR A C 1
ATOM 1577 O O . THR A 1 208 ? -6.286 0.051 48.662 1.00 35.41 208 THR A O 1
ATOM 1580 N N . VAL A 1 209 ? -5.826 2.119 47.831 1.00 40.88 209 VAL A N 1
ATOM 1581 C CA . VAL A 1 209 ? -4.590 1.835 47.078 1.00 40.88 209 VAL A CA 1
ATOM 1582 C C . VAL A 1 209 ? -3.448 1.529 48.041 1.00 40.88 209 VAL A C 1
ATOM 1584 O O . VAL A 1 209 ? -3.365 2.229 49.077 1.00 40.88 209 VAL A O 1
#